Protein AF-A0A0C2DIP0-F1 (afdb_monomer)

Solvent-accessible surface area (backbone atoms only — not comparable to full-atom values): 17382 Å² total; per-residue (Å²): 134,77,88,78,90,77,68,92,90,64,89,48,72,64,58,98,86,41,80,54,71,89,84,85,88,87,83,90,87,64,57,73,66,60,43,52,61,49,51,63,66,73,71,73,68,48,70,44,58,67,64,24,50,52,40,35,73,72,67,41,80,81,57,60,45,63,45,77,81,76,72,80,63,45,37,38,62,24,55,48,98,74,71,43,76,50,59,43,57,80,40,76,72,59,84,35,65,84,45,65,77,86,60,93,62,54,68,70,59,32,49,51,50,13,53,50,28,42,51,50,16,38,44,28,47,18,22,24,45,30,27,53,26,51,28,52,40,38,54,75,60,68,53,61,67,72,58,42,55,46,25,55,50,49,25,54,51,22,51,52,49,14,51,52,24,29,54,52,3,14,48,43,58,44,26,50,42,71,49,71,74,61,84,69,79,60,75,80,68,57,63,52,42,54,40,42,50,32,41,55,30,22,40,49,11,13,44,37,19,14,55,41,28,42,54,15,22,74,45,24,70,44,66,70,58,19,49,54,25,41,54,48,16,55,55,25,46,52,48,14,50,48,23,50,53,52,40,53,51,45,31,74,72,62,37,64,67,38,52,53,52,41,52,59,50,49,68,70,67,54,82,80,74,84,71,56,74,75,48,98,54,33,66,65,35,17,34,71,41,34,71,32,70,21,56,48,45,52,47,48,49,47,44,38,70,71,45,51,52,54,54,53,51,53,71,71,74,111

Structure (mmCIF, N/CA/C/O backbone):
data_AF-A0A0C2DIP0-F1
#
_entry.id   AF-A0A0C2DIP0-F1
#
loop_
_atom_site.group_PDB
_atom_site.id
_atom_site.type_symbol
_atom_site.label_atom_id
_atom_site.label_alt_id
_atom_site.label_comp_id
_atom_site.label_asym_id
_atom_site.label_entity_id
_atom_site.label_seq_id
_atom_site.pdbx_PDB_ins_code
_atom_site.Cartn_x
_atom_site.Cartn_y
_atom_site.Cartn_z
_atom_site.occupancy
_atom_site.B_iso_or_equiv
_atom_site.auth_seq_id
_atom_site.auth_comp_id
_atom_site.auth_asym_id
_atom_site.auth_atom_id
_atom_site.pdbx_PDB_model_num
ATOM 1 N N . MET A 1 1 ? 13.371 18.219 24.056 1.00 26.69 1 MET A N 1
ATOM 2 C CA . MET A 1 1 ? 14.473 18.774 23.235 1.00 26.69 1 MET A CA 1
ATOM 3 C C . MET A 1 1 ? 14.672 17.826 22.062 1.00 26.69 1 MET A C 1
ATOM 5 O O . MET A 1 1 ? 14.534 16.631 22.261 1.00 26.69 1 MET A O 1
ATOM 9 N N . ARG A 1 2 ? 14.827 18.383 20.858 1.00 25.61 2 ARG A N 1
ATOM 10 C CA . ARG A 1 2 ? 14.599 17.749 19.547 1.00 25.61 2 ARG A CA 1
ATOM 11 C C . ARG A 1 2 ? 15.531 16.564 19.258 1.00 25.61 2 ARG A C 1
ATOM 13 O O . ARG A 1 2 ? 16.689 16.601 19.667 1.00 25.61 2 ARG A O 1
ATOM 20 N N . SER A 1 3 ? 15.029 15.592 18.491 1.00 28.17 3 SER A N 1
ATOM 21 C CA . SER A 1 3 ? 15.820 14.629 17.718 1.00 28.17 3 SER A CA 1
ATOM 22 C C . SER A 1 3 ? 17.024 15.335 17.091 1.00 28.17 3 SER A C 1
ATOM 24 O O . SER A 1 3 ? 16.867 16.380 16.453 1.00 28.17 3 SER A O 1
ATOM 26 N N . GLN A 1 4 ? 18.227 14.821 17.329 1.00 29.92 4 GLN A N 1
ATOM 27 C CA . GLN A 1 4 ? 19.443 15.390 16.758 1.00 29.92 4 GLN A CA 1
ATOM 28 C C . GLN A 1 4 ? 19.768 14.656 15.458 1.00 29.92 4 GLN A C 1
ATOM 30 O O . GLN A 1 4 ? 19.955 13.444 15.458 1.00 29.92 4 GLN A O 1
ATOM 35 N N . ASN A 1 5 ? 19.841 15.402 14.356 1.00 33.62 5 ASN A N 1
ATOM 36 C CA . ASN A 1 5 ? 20.389 14.915 13.093 1.00 33.62 5 ASN A CA 1
ATOM 37 C C . ASN A 1 5 ? 21.913 14.847 13.218 1.00 33.62 5 ASN A C 1
ATOM 39 O O . ASN A 1 5 ? 22.540 15.882 13.454 1.00 33.62 5 ASN A O 1
ATOM 43 N N . VAL A 1 6 ? 22.510 13.671 13.013 1.00 30.64 6 VAL A N 1
ATOM 44 C CA . VAL A 1 6 ? 23.969 13.535 12.914 1.00 30.64 6 VAL A CA 1
ATOM 45 C C . VAL A 1 6 ? 24.360 13.129 11.485 1.00 30.64 6 VAL A C 1
ATOM 47 O O . VAL A 1 6 ? 23.882 12.107 10.998 1.00 30.64 6 VAL A O 1
ATOM 50 N N . PRO A 1 7 ? 25.211 13.908 10.790 1.00 28.62 7 PRO A N 1
ATOM 51 C CA . PRO A 1 7 ? 25.731 13.559 9.466 1.00 28.62 7 PRO A CA 1
ATOM 52 C C . PRO A 1 7 ? 26.668 12.336 9.477 1.00 28.62 7 PRO A C 1
ATOM 54 O O . PRO A 1 7 ? 27.408 12.111 10.440 1.00 28.62 7 PRO A O 1
ATOM 57 N N . LEU A 1 8 ? 26.695 11.602 8.357 1.00 29.88 8 LEU A N 1
ATOM 58 C CA . LEU A 1 8 ? 27.605 10.478 8.090 1.00 29.88 8 LEU A CA 1
ATOM 59 C C . LEU A 1 8 ? 29.085 10.874 8.280 1.00 29.88 8 LEU A C 1
ATOM 61 O O . LEU A 1 8 ? 29.541 11.866 7.716 1.00 29.88 8 LEU A O 1
ATOM 65 N N . GLY A 1 9 ? 29.835 10.073 9.049 1.00 32.06 9 GLY A N 1
ATOM 66 C CA . GLY A 1 9 ? 31.275 10.252 9.312 1.00 32.06 9 GLY A CA 1
ATOM 67 C C . GLY A 1 9 ? 31.626 10.926 10.645 1.00 32.06 9 GLY A C 1
ATOM 68 O O . GLY A 1 9 ? 32.802 11.029 10.989 1.00 32.06 9 GLY A O 1
ATOM 69 N N . THR A 1 10 ? 30.630 11.352 11.420 1.00 32.22 10 THR A N 1
ATOM 70 C CA . THR A 1 10 ? 30.840 11.936 12.751 1.00 32.22 10 THR A CA 1
ATOM 71 C C . THR A 1 10 ? 30.857 10.825 13.803 1.00 32.22 10 THR A C 1
ATOM 73 O O . THR A 1 10 ? 29.893 10.074 13.910 1.00 32.22 10 THR A O 1
ATOM 76 N N . HIS A 1 11 ? 31.928 10.707 14.592 1.00 36.88 11 HIS A N 1
ATOM 77 C CA . HIS A 1 11 ? 31.968 9.781 15.729 1.00 36.88 11 HIS A CA 1
ATOM 78 C C . HIS A 1 11 ? 30.933 10.218 16.779 1.00 36.88 11 HIS A C 1
ATOM 80 O O . HIS A 1 11 ? 31.126 11.228 17.458 1.00 36.88 11 HIS A O 1
ATOM 86 N N . ILE A 1 12 ? 29.844 9.463 16.929 1.00 39.44 12 ILE A N 1
ATOM 87 C CA . ILE A 1 12 ? 28.856 9.672 17.996 1.00 39.44 12 ILE A CA 1
ATOM 88 C C . ILE A 1 12 ? 29.326 8.875 19.222 1.00 39.44 12 ILE A C 1
ATOM 90 O O . ILE A 1 12 ? 29.567 7.676 19.084 1.00 39.44 12 ILE A O 1
ATOM 94 N N . PRO A 1 13 ? 29.515 9.498 20.400 1.00 38.12 13 PRO A N 1
ATOM 95 C CA . PRO A 1 13 ? 29.805 8.754 21.625 1.00 38.12 13 PRO A CA 1
ATOM 96 C C . PRO A 1 13 ? 28.635 7.829 21.984 1.00 38.12 13 PRO A C 1
ATOM 98 O O . PRO A 1 13 ? 27.492 8.142 21.660 1.00 38.12 13 PRO A O 1
ATOM 101 N N . ASP A 1 14 ? 28.909 6.714 22.665 1.00 41.03 14 ASP A N 1
ATOM 102 C CA . ASP A 1 14 ? 27.880 5.750 23.069 1.00 41.03 14 ASP A CA 1
ATOM 103 C C . ASP A 1 14 ? 26.719 6.446 23.795 1.00 41.03 14 ASP A C 1
ATOM 105 O O . ASP A 1 14 ? 26.911 7.174 24.774 1.00 41.03 14 ASP A O 1
ATOM 109 N N . ILE A 1 15 ? 25.498 6.223 23.307 1.00 40.91 15 ILE A N 1
ATOM 110 C CA . ILE A 1 15 ? 24.283 6.819 23.870 1.00 40.91 15 ILE A CA 1
ATOM 111 C C . ILE A 1 15 ? 23.579 5.739 24.681 1.00 40.91 15 ILE A C 1
ATOM 113 O O . ILE A 1 15 ? 23.128 4.740 24.123 1.00 40.91 15 ILE A O 1
ATOM 117 N N . GLU A 1 16 ? 23.476 5.938 25.999 1.00 44.69 16 GLU A N 1
ATOM 118 C CA . GLU A 1 16 ? 22.747 5.034 26.907 1.00 44.69 16 GLU A CA 1
ATOM 119 C C . GLU A 1 16 ? 23.216 3.560 26.813 1.00 44.69 16 GLU A C 1
ATOM 121 O O . GLU A 1 16 ? 22.420 2.632 26.983 1.00 44.69 16 GLU A O 1
ATOM 126 N N . GLY A 1 17 ? 24.510 3.349 26.519 1.00 36.56 17 GLY A N 1
ATOM 127 C CA . GLY A 1 17 ? 25.157 2.034 26.408 1.00 36.56 17 GLY A CA 1
ATOM 128 C C . GLY A 1 17 ? 25.109 1.376 25.020 1.00 36.56 17 GLY A C 1
ATOM 129 O O . GLY A 1 17 ? 25.599 0.259 24.877 1.00 36.56 17 GLY A O 1
ATOM 130 N N . CYS A 1 18 ? 24.538 2.033 24.004 1.00 30.91 18 CYS A N 1
ATOM 131 C CA . CYS A 1 18 ? 24.472 1.515 22.634 1.00 30.91 18 CYS A CA 1
ATOM 132 C C . CYS A 1 18 ? 25.581 2.119 21.744 1.00 30.91 18 CYS A C 1
ATOM 134 O O . CYS A 1 18 ? 25.756 3.342 21.771 1.00 30.91 18 CYS A O 1
ATOM 136 N N . PRO A 1 19 ? 26.287 1.306 20.925 1.00 34.81 19 PRO A N 1
ATOM 137 C CA . PRO A 1 19 ? 27.353 1.796 20.056 1.00 34.81 19 PRO A CA 1
ATOM 138 C C . PRO A 1 19 ? 26.805 2.748 18.992 1.00 34.81 19 PRO A C 1
ATOM 140 O O . PRO A 1 19 ? 25.863 2.417 18.267 1.00 34.81 19 PRO A O 1
ATOM 143 N N . GLY A 1 20 ? 27.412 3.932 18.898 1.00 28.58 20 GLY A N 1
ATOM 144 C CA . GLY A 1 20 ? 26.959 5.035 18.042 1.00 28.58 20 GLY A CA 1
ATOM 145 C C . GLY A 1 20 ? 27.235 4.877 16.539 1.00 28.58 20 GLY A C 1
ATOM 146 O O . GLY A 1 20 ? 26.945 5.796 15.780 1.00 28.58 20 GLY A O 1
ATOM 147 N N . THR A 1 21 ? 27.835 3.766 16.086 1.00 35.06 21 THR A N 1
ATOM 148 C CA . THR A 1 21 ? 28.159 3.514 14.664 1.00 35.06 21 THR A CA 1
ATOM 149 C C . THR A 1 21 ? 27.988 2.029 14.309 1.00 35.06 21 THR A C 1
ATOM 151 O O . THR A 1 21 ? 28.536 1.172 14.999 1.00 35.06 21 THR A O 1
ATOM 154 N N . ILE A 1 22 ? 27.282 1.718 13.212 1.00 31.72 22 ILE A N 1
ATOM 155 C CA . ILE A 1 22 ? 27.188 0.367 12.623 1.00 31.72 22 ILE A CA 1
ATOM 156 C C . ILE A 1 22 ? 28.045 0.354 11.350 1.00 31.72 22 ILE A C 1
ATOM 158 O O . ILE A 1 22 ? 27.763 1.089 10.405 1.00 31.72 22 ILE A O 1
ATOM 162 N N . THR A 1 23 ? 29.108 -0.450 11.309 1.00 26.94 23 THR A N 1
ATOM 163 C CA . THR A 1 23 ? 29.940 -0.627 10.109 1.00 26.94 23 THR A CA 1
ATOM 164 C C . THR A 1 23 ? 29.483 -1.868 9.340 1.00 26.94 23 THR A C 1
ATOM 166 O O . THR A 1 23 ? 29.317 -2.936 9.921 1.00 26.94 23 THR A O 1
ATOM 169 N N . SER A 1 24 ? 29.278 -1.748 8.023 1.00 29.97 24 SER A N 1
ATOM 170 C CA . SER A 1 24 ? 29.087 -2.914 7.148 1.00 29.97 24 SER A CA 1
ATOM 171 C C . SER A 1 24 ? 30.391 -3.203 6.408 1.00 29.97 24 SER A C 1
ATOM 173 O O . SER A 1 24 ? 30.914 -2.357 5.684 1.00 29.97 24 SER A O 1
ATOM 175 N N . ALA A 1 25 ? 30.951 -4.389 6.631 1.00 24.84 25 ALA A N 1
ATOM 176 C CA . ALA A 1 25 ? 32.078 -4.903 5.869 1.00 24.84 25 ALA A CA 1
ATOM 177 C C . ALA A 1 25 ? 31.541 -5.743 4.698 1.00 24.84 25 ALA A C 1
ATOM 179 O O . ALA A 1 25 ? 30.796 -6.690 4.930 1.00 24.84 25 ALA A O 1
ATOM 180 N N . GLY A 1 26 ? 31.937 -5.408 3.462 1.00 32.84 26 GLY A N 1
ATOM 181 C CA . GLY A 1 26 ? 31.806 -6.289 2.290 1.00 32.84 26 GLY A CA 1
ATOM 182 C C . GLY A 1 26 ? 30.908 -5.783 1.154 1.00 32.84 26 GLY A C 1
ATOM 183 O O . GLY A 1 26 ? 29.784 -6.249 1.023 1.00 32.84 26 GLY A O 1
ATOM 184 N N . MET A 1 27 ? 31.410 -4.880 0.297 1.00 36.34 27 MET A N 1
ATOM 185 C CA . MET A 1 27 ? 30.790 -4.555 -1.007 1.00 36.34 27 MET A CA 1
ATOM 186 C C . MET A 1 27 ? 31.796 -3.913 -1.965 1.00 36.34 27 MET A C 1
ATOM 188 O O . MET A 1 27 ? 31.915 -2.692 -2.033 1.00 36.34 27 MET A O 1
ATOM 192 N N . ALA A 1 28 ? 32.565 -4.744 -2.668 1.00 32.75 28 ALA A N 1
ATOM 193 C CA . ALA A 1 28 ? 33.613 -4.279 -3.577 1.00 32.75 28 ALA A CA 1
ATOM 194 C C . ALA A 1 28 ? 33.160 -4.122 -5.045 1.00 32.75 28 ALA A C 1
ATOM 196 O O . ALA A 1 28 ? 33.865 -3.464 -5.799 1.00 32.75 28 ALA A O 1
ATOM 197 N N . ASP A 1 29 ? 31.990 -4.646 -5.438 1.00 35.03 29 ASP A N 1
ATOM 198 C CA . ASP A 1 29 ? 31.656 -4.844 -6.864 1.00 35.03 29 ASP A CA 1
ATOM 199 C C . ASP A 1 29 ? 30.395 -4.107 -7.363 1.00 35.03 29 ASP A C 1
ATOM 201 O O . ASP A 1 29 ? 29.820 -4.480 -8.384 1.00 35.03 29 ASP A O 1
ATOM 205 N N . ILE A 1 30 ? 29.949 -3.050 -6.677 1.00 40.72 30 ILE A N 1
ATOM 206 C CA . ILE A 1 30 ? 28.849 -2.194 -7.157 1.00 40.72 30 ILE A CA 1
ATOM 207 C C . ILE A 1 30 ? 29.363 -0.818 -7.582 1.00 40.72 30 ILE A C 1
ATOM 209 O O . ILE A 1 30 ? 30.208 -0.228 -6.907 1.00 40.72 30 ILE A O 1
ATOM 213 N N . ASP A 1 31 ? 28.836 -0.322 -8.704 1.00 41.47 31 ASP A N 1
ATOM 214 C CA . ASP A 1 31 ? 29.105 1.017 -9.236 1.00 41.47 31 ASP A CA 1
ATOM 215 C C . ASP A 1 31 ? 28.879 2.113 -8.175 1.00 41.47 31 ASP A C 1
ATOM 217 O O . ASP A 1 31 ? 28.013 1.982 -7.315 1.00 41.47 31 ASP A O 1
ATOM 221 N N . GLU A 1 32 ? 29.655 3.197 -8.229 1.00 37.50 32 GLU A N 1
ATOM 222 C CA . GLU A 1 32 ? 29.734 4.255 -7.209 1.00 37.50 32 GLU A CA 1
ATOM 223 C C . GLU A 1 32 ? 28.377 4.947 -6.967 1.00 37.50 32 GLU A C 1
ATOM 225 O O . GLU A 1 32 ? 28.054 5.301 -5.827 1.00 37.50 32 GLU A O 1
ATOM 230 N N . ASP A 1 33 ? 27.558 5.093 -8.012 1.00 39.75 33 ASP A N 1
ATOM 231 C CA . ASP A 1 33 ? 26.234 5.716 -7.926 1.00 39.75 33 ASP A CA 1
ATOM 232 C C . ASP A 1 33 ? 25.176 4.732 -7.406 1.00 39.75 33 ASP A C 1
ATOM 234 O O . ASP A 1 33 ? 24.379 5.087 -6.531 1.00 39.75 33 ASP A O 1
ATOM 238 N N . ALA A 1 34 ? 25.241 3.460 -7.819 1.00 37.94 34 ALA A N 1
ATOM 239 C CA . ALA A 1 34 ? 24.452 2.382 -7.217 1.00 37.94 34 ALA A CA 1
ATOM 240 C C . ALA A 1 34 ? 24.804 2.197 -5.730 1.00 37.94 34 ALA A C 1
ATOM 242 O O . ALA A 1 34 ? 23.918 2.056 -4.891 1.00 37.94 34 ALA A O 1
ATOM 243 N N . ARG A 1 35 ? 26.092 2.296 -5.383 1.00 37.00 35 ARG A N 1
ATOM 244 C CA . ARG A 1 35 ? 26.635 2.239 -4.023 1.00 37.00 35 ARG A CA 1
ATOM 245 C C . ARG A 1 35 ? 26.137 3.392 -3.167 1.00 37.00 35 ARG A C 1
ATOM 247 O O . ARG A 1 35 ? 25.765 3.158 -2.023 1.00 37.00 35 ARG A O 1
ATOM 254 N N . LYS A 1 36 ? 26.095 4.622 -3.687 1.00 36.03 36 LYS A N 1
ATOM 255 C CA . LYS A 1 36 ? 25.524 5.781 -2.976 1.00 36.03 36 LYS A CA 1
ATOM 256 C C . LYS A 1 36 ? 24.017 5.648 -2.768 1.00 36.03 36 LYS A C 1
ATOM 258 O O . LYS A 1 36 ? 23.551 5.917 -1.662 1.00 36.03 36 LYS A O 1
ATOM 263 N N . ALA A 1 37 ? 23.278 5.185 -3.778 1.00 38.34 37 ALA A N 1
ATOM 264 C CA . ALA A 1 37 ? 21.846 4.913 -3.658 1.00 38.34 37 ALA A CA 1
ATOM 265 C C . ALA A 1 37 ? 21.558 3.832 -2.598 1.00 38.34 37 ALA A C 1
ATOM 267 O O . ALA A 1 37 ? 20.645 3.994 -1.788 1.00 38.34 37 ALA A O 1
ATOM 268 N N . LEU A 1 38 ? 22.388 2.782 -2.542 1.00 32.91 38 LEU A N 1
ATOM 269 C CA . LEU A 1 38 ? 22.291 1.706 -1.552 1.00 32.91 38 LEU A CA 1
ATOM 270 C C . LEU A 1 38 ? 22.738 2.130 -0.142 1.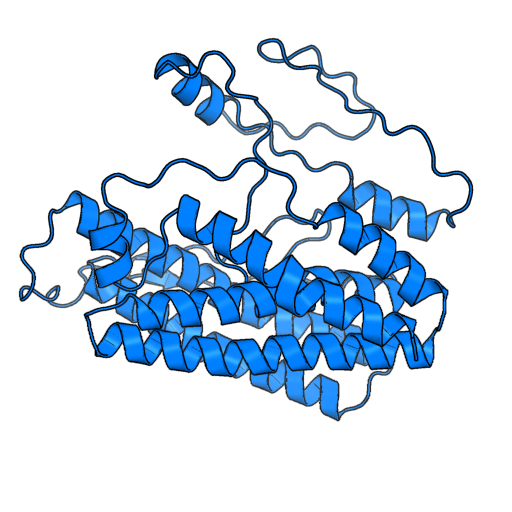00 32.91 38 LEU A C 1
ATOM 272 O O . LEU A 1 38 ? 22.121 1.760 0.854 1.00 32.91 38 LEU A O 1
ATOM 276 N N . LEU A 1 39 ? 23.814 2.914 -0.029 1.00 31.84 39 LEU A N 1
ATOM 277 C CA . LEU A 1 39 ? 24.328 3.419 1.251 1.00 31.84 39 LEU A CA 1
ATOM 278 C C . LEU A 1 39 ? 23.364 4.412 1.908 1.00 31.84 39 LEU A C 1
ATOM 280 O O . LEU A 1 39 ? 23.291 4.444 3.135 1.00 31.84 39 LEU A O 1
ATOM 284 N N . GLY A 1 40 ? 22.593 5.169 1.118 1.00 33.62 40 GLY A N 1
ATOM 285 C CA . GLY A 1 40 ? 21.496 5.999 1.623 1.00 33.62 40 GLY A CA 1
ATOM 286 C C . GLY A 1 40 ? 20.387 5.187 2.306 1.00 33.62 40 GLY A C 1
ATOM 287 O O . GLY A 1 40 ? 19.806 5.663 3.277 1.00 33.62 40 GLY A O 1
ATOM 288 N N . MET A 1 41 ? 20.155 3.945 1.859 1.00 34.72 41 MET A N 1
ATOM 289 C CA . MET A 1 41 ? 19.177 3.013 2.444 1.00 34.72 41 MET A CA 1
ATOM 290 C C . MET A 1 41 ? 19.708 2.266 3.679 1.00 34.72 41 MET A C 1
ATOM 292 O O . MET A 1 41 ? 18.937 1.948 4.579 1.00 34.72 41 MET A O 1
ATOM 296 N N . ARG A 1 42 ? 21.024 2.017 3.772 1.00 32.41 42 ARG A N 1
ATOM 297 C CA . ARG A 1 42 ? 21.639 1.247 4.877 1.00 32.41 42 ARG A CA 1
ATOM 298 C C . ARG A 1 42 ? 21.755 1.986 6.216 1.00 32.41 42 ARG A C 1
ATOM 300 O O . ARG A 1 42 ? 22.072 1.353 7.219 1.00 32.41 42 ARG A O 1
ATOM 307 N N . ALA A 1 43 ? 21.549 3.302 6.258 1.00 30.09 43 ALA A N 1
ATOM 308 C CA . ALA A 1 43 ? 21.935 4.134 7.403 1.00 30.09 43 ALA A CA 1
ATOM 309 C C . ALA A 1 43 ? 20.762 4.864 8.071 1.00 30.09 43 ALA A C 1
ATOM 311 O O . ALA A 1 43 ? 20.878 6.047 8.391 1.00 30.09 43 ALA A O 1
ATOM 312 N N . GLN A 1 44 ? 19.627 4.192 8.279 1.00 34.88 44 GLN A N 1
ATOM 313 C CA . GLN A 1 44 ? 18.466 4.827 8.909 1.00 34.88 44 GLN A CA 1
ATOM 314 C C . GLN A 1 44 ? 17.856 3.963 9.994 1.00 34.88 44 GLN A C 1
ATOM 316 O O . GLN A 1 44 ? 16.787 3.379 9.860 1.00 34.88 44 GLN A O 1
ATOM 321 N N . ALA A 1 45 ? 18.561 3.937 11.115 1.00 29.03 45 ALA A N 1
ATOM 322 C CA . ALA A 1 45 ? 17.958 3.602 12.382 1.00 29.03 45 ALA A CA 1
ATOM 323 C C . ALA A 1 45 ? 17.554 4.920 13.059 1.00 29.03 45 ALA A C 1
ATOM 325 O O . ALA A 1 45 ? 18.408 5.759 13.353 1.00 29.03 45 ALA A O 1
ATOM 326 N N . ASN A 1 46 ? 16.255 5.130 13.277 1.00 35.88 46 ASN A N 1
ATOM 327 C CA . ASN A 1 46 ? 15.801 6.261 14.078 1.00 35.88 46 ASN A CA 1
ATOM 328 C C . ASN A 1 46 ? 16.152 5.985 15.546 1.00 35.88 46 ASN A C 1
ATOM 330 O O . ASN A 1 46 ? 15.793 4.943 16.097 1.00 35.88 46 ASN A O 1
ATOM 334 N N . ILE A 1 47 ? 16.897 6.912 16.155 1.00 36.00 47 ILE A N 1
ATOM 335 C CA . ILE A 1 47 ? 17.316 6.841 17.558 1.00 36.00 47 ILE A CA 1
ATOM 336 C C . ILE A 1 47 ? 16.261 7.548 18.419 1.00 36.00 47 ILE A C 1
ATOM 338 O O . ILE A 1 47 ? 16.343 8.760 18.648 1.00 36.00 47 ILE A O 1
ATOM 342 N N . ASP A 1 48 ? 15.271 6.804 18.918 1.00 43.31 48 ASP A N 1
ATOM 343 C CA . ASP A 1 48 ? 14.271 7.322 19.862 1.00 43.31 48 ASP A CA 1
ATOM 344 C C . ASP A 1 48 ? 14.659 7.000 21.313 1.00 43.31 48 ASP A C 1
ATOM 346 O O . ASP A 1 48 ? 14.177 6.071 21.971 1.00 43.31 48 ASP A O 1
ATOM 350 N N . HIS A 1 49 ? 15.573 7.814 21.830 1.00 41.00 49 HIS A N 1
ATOM 351 C CA . HIS A 1 49 ? 16.056 7.737 23.205 1.00 41.00 49 HIS A CA 1
ATOM 352 C C . HIS A 1 49 ? 14.972 8.073 24.248 1.00 41.00 49 HIS A C 1
ATOM 354 O O . HIS A 1 49 ? 15.107 7.672 25.404 1.00 41.00 49 HIS A O 1
ATOM 360 N N . VAL A 1 50 ? 13.893 8.774 23.874 1.00 46.72 50 VAL A N 1
ATOM 361 C CA . VAL A 1 50 ? 12.795 9.123 24.791 1.00 46.72 50 VAL A CA 1
ATOM 362 C C . VAL A 1 50 ? 11.882 7.917 24.990 1.00 46.72 50 VAL A C 1
ATOM 364 O O . VAL A 1 50 ? 11.631 7.532 26.134 1.00 46.72 50 VAL A O 1
ATOM 367 N N . ALA A 1 51 ? 11.465 7.269 23.899 1.00 45.78 51 ALA A N 1
ATOM 368 C CA . ALA A 1 51 ? 10.704 6.023 23.954 1.00 45.78 51 ALA A CA 1
ATOM 369 C C . ALA A 1 51 ? 11.507 4.904 24.632 1.00 45.78 51 ALA A C 1
ATOM 371 O O . ALA A 1 51 ? 10.977 4.166 25.460 1.00 45.78 51 ALA A O 1
ATOM 372 N N . THR A 1 52 ? 12.810 4.823 24.356 1.00 44.81 52 THR A N 1
ATOM 373 C CA . THR A 1 52 ? 13.696 3.828 24.982 1.00 44.81 52 THR A CA 1
ATOM 374 C C . THR A 1 52 ? 13.815 4.040 26.487 1.00 44.81 52 THR A C 1
ATOM 376 O O . THR A 1 52 ? 13.724 3.090 27.261 1.00 44.81 52 THR A O 1
ATOM 379 N N . ARG A 1 53 ? 13.957 5.292 26.935 1.00 49.41 53 ARG A N 1
ATOM 380 C CA . ARG A 1 53 ? 14.020 5.610 28.366 1.00 49.41 53 ARG A CA 1
ATOM 381 C C . ARG A 1 53 ? 12.686 5.333 29.066 1.00 49.41 53 ARG A C 1
ATOM 383 O O . ARG A 1 53 ? 12.700 4.857 30.197 1.00 49.41 53 ARG A O 1
ATOM 390 N N . ALA A 1 54 ? 11.556 5.557 28.390 1.00 55.28 54 ALA A N 1
ATOM 391 C CA . ALA A 1 54 ? 10.234 5.183 28.892 1.00 55.28 54 ALA A CA 1
ATOM 392 C C . ALA A 1 54 ? 10.075 3.655 29.032 1.00 55.28 54 ALA A C 1
ATOM 394 O O . ALA A 1 54 ? 9.633 3.195 30.081 1.00 55.28 54 ALA A O 1
ATOM 395 N N . LYS A 1 55 ? 10.513 2.868 28.038 1.00 50.91 55 LYS A N 1
ATOM 396 C CA . LYS A 1 55 ? 10.496 1.390 28.080 1.00 50.91 55 LYS A CA 1
ATOM 397 C C . LYS A 1 55 ? 11.400 0.817 29.174 1.00 50.91 55 LYS A C 1
ATOM 399 O O . LYS A 1 55 ? 10.969 -0.025 29.957 1.00 50.91 55 LYS A O 1
ATOM 404 N N . ARG A 1 56 ? 12.622 1.346 29.314 1.00 57.34 56 ARG A N 1
ATOM 405 C CA . ARG A 1 56 ? 13.542 0.951 30.397 1.00 57.34 56 ARG A CA 1
ATOM 406 C C . ARG A 1 56 ? 12.988 1.310 31.775 1.00 57.34 56 ARG A C 1
ATOM 408 O O . ARG A 1 56 ? 13.095 0.511 32.700 1.00 57.34 56 ARG A O 1
ATOM 415 N N . ALA A 1 57 ? 12.348 2.474 31.912 1.00 61.53 57 ALA A N 1
ATOM 416 C CA . ALA A 1 57 ? 11.668 2.865 33.147 1.00 61.53 57 ALA A CA 1
ATOM 417 C C . ALA A 1 57 ? 10.438 1.989 33.458 1.00 61.53 57 ALA A C 1
ATOM 419 O O . ALA A 1 57 ? 10.098 1.822 34.627 1.00 61.53 57 ALA A O 1
ATOM 420 N N . ALA A 1 58 ? 9.807 1.405 32.435 1.00 60.62 58 ALA A N 1
ATOM 421 C CA . ALA A 1 58 ? 8.702 0.456 32.557 1.00 60.62 58 ALA A CA 1
ATOM 422 C C . ALA A 1 58 ? 9.149 -1.004 32.805 1.00 60.62 58 ALA A C 1
ATOM 424 O O . ALA A 1 58 ? 8.298 -1.874 32.965 1.00 60.62 58 ALA A O 1
ATOM 425 N N . GLY A 1 59 ? 10.461 -1.274 32.890 1.00 52.09 59 GLY A N 1
ATOM 426 C CA . GLY A 1 59 ? 11.017 -2.583 33.261 1.00 52.09 59 GLY A CA 1
ATOM 427 C C . GLY A 1 59 ? 11.673 -3.374 32.123 1.00 52.09 59 GLY A C 1
ATOM 428 O O . GLY A 1 59 ? 12.238 -4.435 32.379 1.00 52.09 59 GLY A O 1
ATOM 429 N N . GLU A 1 60 ? 11.667 -2.860 30.892 1.00 41.75 60 GLU A N 1
ATOM 430 C CA . GLU A 1 60 ? 12.338 -3.471 29.735 1.00 41.75 60 GLU A CA 1
ATOM 431 C C . GLU A 1 60 ? 13.815 -3.040 29.695 1.00 41.75 60 GLU A C 1
ATOM 433 O O . GLU A 1 60 ? 14.213 -2.150 28.939 1.00 41.75 60 GLU A O 1
ATOM 438 N N . ALA A 1 61 ? 14.629 -3.616 30.586 1.00 46.00 61 ALA A N 1
ATOM 439 C CA . ALA A 1 61 ? 16.021 -3.205 30.813 1.00 46.00 61 ALA A CA 1
ATOM 440 C C . ALA A 1 61 ? 16.930 -3.321 29.569 1.00 46.00 61 ALA A C 1
ATOM 442 O O . ALA A 1 61 ? 17.947 -2.633 29.485 1.00 46.00 61 ALA A O 1
ATOM 443 N N . ASP A 1 62 ? 16.558 -4.158 28.604 1.00 40.91 62 ASP A N 1
ATOM 444 C CA . ASP A 1 62 ? 17.254 -4.431 27.346 1.00 40.91 62 ASP A CA 1
ATOM 445 C C . ASP A 1 62 ? 16.699 -3.647 26.142 1.00 40.91 62 ASP A C 1
ATOM 447 O O . ASP A 1 62 ? 17.168 -3.837 25.018 1.00 40.91 62 ASP A O 1
ATOM 451 N N . ALA A 1 63 ? 15.751 -2.722 26.350 1.00 35.56 63 ALA A N 1
ATOM 452 C CA . ALA A 1 63 ? 15.193 -1.917 25.266 1.00 35.56 63 ALA A CA 1
ATOM 453 C C . ALA A 1 63 ? 16.301 -1.145 24.517 1.00 35.56 63 ALA A C 1
ATOM 455 O O . ALA A 1 63 ? 17.061 -0.367 25.107 1.00 35.56 63 ALA A O 1
ATOM 456 N N . CYS A 1 64 ? 16.401 -1.382 23.208 1.00 33.19 64 CYS A N 1
ATOM 457 C CA . CYS A 1 64 ? 17.424 -0.832 22.320 1.00 33.19 64 CYS A CA 1
ATOM 458 C C . CYS A 1 64 ? 17.025 0.560 21.797 1.00 33.19 64 CYS A C 1
ATOM 460 O O . CYS A 1 64 ? 15.872 0.763 21.425 1.00 33.19 64 CYS A O 1
ATOM 462 N N . CYS A 1 65 ? 17.982 1.499 21.716 1.00 28.33 65 CYS A N 1
ATOM 463 C CA . CYS A 1 65 ? 17.739 2.862 21.215 1.00 28.33 65 CYS A CA 1
ATOM 464 C C . CYS A 1 65 ? 17.383 2.926 19.723 1.00 28.33 65 CYS A C 1
ATOM 466 O O . CYS A 1 65 ? 16.945 3.971 19.248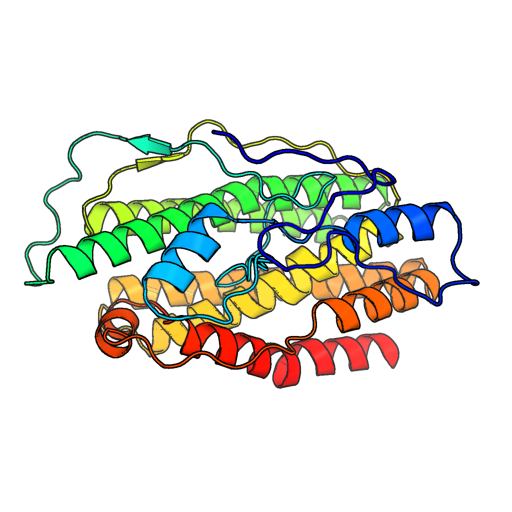 1.00 28.33 65 CYS A O 1
ATOM 468 N N . TYR A 1 66 ? 17.592 1.835 18.987 1.00 32.16 66 TYR A N 1
ATOM 469 C CA . TYR A 1 66 ? 17.238 1.726 17.582 1.00 32.16 66 TYR A CA 1
ATOM 470 C C . TYR A 1 66 ? 15.787 1.262 17.449 1.00 32.16 66 TYR A C 1
ATOM 472 O O . TYR A 1 66 ? 15.464 0.107 17.724 1.00 32.16 66 TYR A O 1
ATOM 480 N N . THR A 1 67 ? 14.912 2.160 17.002 1.00 28.05 67 THR A N 1
ATOM 481 C CA . THR A 1 67 ? 13.545 1.811 16.611 1.00 28.05 67 THR A CA 1
ATOM 482 C C . THR A 1 67 ? 13.488 1.674 15.098 1.00 28.05 67 THR A C 1
ATOM 484 O O . THR A 1 67 ? 13.601 2.665 14.373 1.00 28.05 67 THR A O 1
ATOM 487 N N . TRP A 1 68 ? 13.304 0.444 14.622 1.00 26.08 68 TRP A N 1
ATOM 488 C CA . TRP A 1 68 ? 12.802 0.205 13.275 1.00 26.08 68 TRP A CA 1
ATOM 489 C C . TRP A 1 68 ? 11.342 0.655 13.268 1.00 26.08 68 TRP A C 1
ATOM 491 O O . TRP A 1 68 ? 10.538 0.136 14.043 1.00 26.08 68 TRP A O 1
ATOM 501 N N . MET A 1 69 ? 10.995 1.644 12.443 1.00 26.34 69 MET A N 1
ATOM 502 C CA . MET A 1 69 ? 9.592 1.821 12.084 1.00 26.34 69 MET A CA 1
ATOM 503 C C . MET A 1 69 ? 9.218 0.632 11.205 1.00 26.34 69 MET A C 1
ATOM 505 O O . MET A 1 69 ? 9.422 0.652 9.995 1.00 26.34 69 MET A O 1
ATOM 509 N N . GLU A 1 70 ? 8.699 -0.423 11.824 1.00 31.73 70 GLU A N 1
ATOM 510 C CA . GLU A 1 70 ? 7.841 -1.350 11.105 1.00 31.73 70 GLU A CA 1
ATOM 511 C C . GLU A 1 70 ? 6.586 -0.558 10.737 1.00 31.73 70 GLU A C 1
ATOM 513 O O . GLU A 1 70 ? 5.758 -0.236 11.587 1.00 31.73 70 GLU A O 1
ATOM 518 N N . GLN A 1 71 ? 6.509 -0.138 9.473 1.00 30.61 71 GLN A N 1
ATOM 519 C CA . GLN A 1 71 ? 5.305 0.466 8.924 1.00 30.61 71 GLN A CA 1
ATOM 520 C C . GLN A 1 71 ? 4.176 -0.570 9.009 1.00 30.61 71 GLN A C 1
ATOM 522 O O . GLN A 1 71 ? 4.160 -1.566 8.284 1.00 30.61 71 GLN A O 1
ATOM 527 N N . CYS A 1 72 ? 3.262 -0.357 9.950 1.00 28.14 72 CYS A N 1
ATOM 528 C CA . CYS A 1 72 ? 2.034 -1.123 10.104 1.00 28.14 72 CYS A CA 1
ATOM 529 C C . CYS A 1 72 ? 0.863 -0.379 9.438 1.00 28.14 72 CYS A C 1
ATOM 531 O O . CYS A 1 72 ? 0.719 0.803 9.747 1.00 28.14 72 CYS A O 1
ATOM 533 N N . PRO A 1 73 ? -0.028 -1.035 8.663 1.00 39.72 73 PRO A N 1
ATOM 534 C CA . PRO A 1 73 ? 0.061 -2.347 8.024 1.00 39.72 73 PRO A CA 1
ATOM 535 C C . PRO A 1 73 ? 0.234 -2.191 6.499 1.00 39.72 73 PRO A C 1
ATOM 537 O O . PRO A 1 73 ? -0.748 -2.208 5.773 1.00 39.72 73 PRO A O 1
ATOM 540 N N . GLY A 1 74 ? 1.471 -2.093 6.001 1.00 52.50 74 GLY A N 1
ATOM 541 C CA . GLY A 1 74 ? 1.707 -2.009 4.550 1.00 52.50 74 GLY A CA 1
ATOM 542 C C . GLY A 1 74 ? 1.162 -0.729 3.902 1.00 52.50 74 GLY A C 1
ATOM 543 O O . GLY A 1 74 ? 0.782 0.207 4.598 1.00 52.50 74 GLY A O 1
ATOM 544 N N . GLY A 1 75 ? 1.194 -0.694 2.573 1.00 64.06 75 GLY A N 1
ATOM 545 C CA . GLY A 1 75 ? 0.799 0.443 1.743 1.00 64.06 75 GLY A CA 1
ATOM 546 C C . GLY A 1 75 ? 1.986 1.035 0.984 1.00 64.06 75 GLY A C 1
ATOM 547 O O . GLY A 1 75 ? 3.140 0.643 1.212 1.00 64.06 75 GLY A O 1
ATOM 548 N N . ARG A 1 76 ? 1.726 2.031 0.136 1.00 73.69 76 ARG A N 1
ATOM 549 C CA . ARG A 1 76 ? 2.750 2.764 -0.622 1.00 73.69 76 ARG A CA 1
ATOM 550 C C . ARG A 1 76 ? 3.070 4.137 -0.015 1.00 73.69 76 ARG A C 1
ATOM 552 O O . ARG A 1 76 ? 2.633 5.168 -0.533 1.00 73.69 76 ARG A O 1
ATOM 559 N N . PRO A 1 77 ? 3.917 4.215 1.030 1.00 72.38 77 PRO A N 1
ATOM 560 C CA . PRO A 1 77 ? 4.231 5.486 1.675 1.00 72.38 77 PRO A CA 1
ATOM 561 C C . PRO A 1 77 ? 4.893 6.471 0.702 1.00 72.38 77 PRO A C 1
ATOM 563 O O . PRO A 1 77 ? 5.712 6.098 -0.143 1.00 72.38 77 PRO A O 1
ATOM 566 N N . LEU A 1 78 ? 4.615 7.764 0.872 1.00 79.44 78 LEU A N 1
ATOM 567 C CA . LEU A 1 78 ? 5.407 8.814 0.239 1.00 79.44 78 LEU A CA 1
ATOM 568 C C . LEU A 1 78 ? 6.703 9.022 1.032 1.00 79.44 78 LEU A C 1
ATOM 570 O O . LEU A 1 78 ? 6.680 9.604 2.113 1.00 79.44 78 LEU A O 1
ATOM 574 N N . LEU A 1 79 ? 7.834 8.560 0.502 1.00 77.00 79 LEU A N 1
ATOM 575 C CA . LEU A 1 79 ? 9.145 8.683 1.155 1.00 77.00 79 LEU A CA 1
ATOM 576 C C . LEU A 1 79 ? 9.988 9.801 0.536 1.00 77.00 79 LEU A C 1
ATOM 578 O O . LEU A 1 79 ? 10.070 9.876 -0.687 1.00 77.00 79 LEU A O 1
ATOM 582 N N . ASP A 1 80 ? 10.655 10.630 1.338 1.00 73.50 80 ASP A N 1
ATOM 583 C CA . ASP A 1 80 ? 11.661 11.579 0.833 1.00 73.50 80 ASP A CA 1
ATOM 584 C C . ASP A 1 80 ? 12.963 10.878 0.375 1.00 73.50 80 ASP A C 1
ATOM 586 O O . ASP A 1 80 ? 13.104 9.656 0.468 1.00 73.50 80 ASP A O 1
ATOM 590 N N . ASP A 1 81 ? 13.944 11.641 -0.118 1.00 69.75 81 ASP A N 1
ATOM 591 C CA . ASP A 1 81 ? 15.245 11.100 -0.568 1.00 69.75 81 ASP A CA 1
ATOM 592 C C . ASP A 1 81 ? 16.027 10.397 0.552 1.00 69.75 81 ASP A C 1
ATOM 594 O O . ASP A 1 81 ? 16.965 9.636 0.306 1.00 69.75 81 ASP A O 1
ATOM 598 N N . ARG A 1 82 ? 15.638 10.656 1.801 1.00 65.81 82 ARG A N 1
ATOM 599 C CA . ARG A 1 82 ? 16.150 10.020 3.006 1.00 65.81 82 ARG A CA 1
ATOM 600 C C . ARG A 1 82 ? 15.159 8.982 3.522 1.00 65.81 82 ARG A C 1
ATOM 602 O O . ARG A 1 82 ? 15.161 8.750 4.720 1.00 65.81 82 ARG A O 1
ATOM 609 N N . GLY A 1 83 ? 14.299 8.389 2.703 1.00 65.94 83 GLY A N 1
ATOM 610 C CA . GLY A 1 83 ? 13.420 7.306 3.145 1.00 65.94 83 GLY A CA 1
ATOM 611 C C . GLY A 1 83 ? 12.452 7.674 4.279 1.00 65.94 83 GLY A C 1
ATOM 612 O O . GLY A 1 83 ? 11.896 6.771 4.898 1.00 65.94 83 GLY A O 1
ATOM 613 N N . GLN A 1 84 ? 12.253 8.961 4.595 1.00 66.31 84 GLN A N 1
ATOM 614 C CA . GLN A 1 84 ? 11.358 9.380 5.671 1.00 66.31 84 GLN A CA 1
ATOM 615 C C . GLN A 1 84 ? 9.938 9.578 5.137 1.00 66.31 84 GLN A C 1
ATOM 617 O O . GLN A 1 84 ? 9.767 10.271 4.125 1.00 66.31 84 GLN A O 1
ATOM 622 N N . PRO A 1 85 ? 8.913 9.036 5.821 1.00 73.12 85 PRO A N 1
ATOM 623 C CA . PRO A 1 85 ? 7.531 9.205 5.403 1.00 73.12 85 PRO A CA 1
ATOM 624 C C . PRO A 1 85 ? 7.107 10.672 5.489 1.00 73.12 85 PRO A C 1
ATOM 626 O O . PRO A 1 85 ? 7.331 11.345 6.496 1.00 73.12 85 PRO A O 1
ATOM 629 N N . GLN A 1 86 ? 6.469 11.148 4.427 1.00 79.38 86 GLN A N 1
ATOM 630 C CA . GLN A 1 86 ? 5.889 12.478 4.325 1.00 79.38 86 GLN A CA 1
ATOM 631 C C . GLN A 1 86 ? 4.372 12.357 4.417 1.00 79.38 86 GLN A C 1
ATOM 633 O O . GLN A 1 86 ? 3.720 11.863 3.499 1.00 79.38 86 GLN A O 1
ATOM 638 N N . LEU A 1 87 ? 3.816 12.816 5.534 1.00 81.94 87 LEU A N 1
ATOM 639 C CA . LEU A 1 87 ? 2.380 12.835 5.788 1.00 81.94 87 LEU A CA 1
ATOM 640 C C . LEU A 1 87 ? 1.886 14.280 5.815 1.00 81.94 87 LEU A C 1
ATOM 642 O O . LEU A 1 87 ? 2.630 15.196 6.169 1.00 81.94 87 LEU A O 1
ATOM 646 N N . ALA A 1 88 ? 0.621 14.482 5.458 1.00 81.56 88 ALA A N 1
ATOM 647 C CA . ALA A 1 88 ? -0.011 15.782 5.633 1.00 81.56 88 ALA A CA 1
ATOM 648 C C . ALA A 1 88 ? -0.183 16.106 7.125 1.00 81.56 88 ALA A C 1
ATOM 650 O O . ALA A 1 88 ? -0.391 15.216 7.953 1.00 81.56 88 ALA A O 1
ATOM 651 N N . GLU A 1 89 ? -0.145 17.394 7.465 1.00 86.19 89 GLU A N 1
ATOM 652 C CA . GLU A 1 89 ? -0.589 17.842 8.783 1.00 86.19 89 GLU A CA 1
ATOM 653 C C . GLU A 1 89 ? -2.093 17.587 8.948 1.00 86.19 89 GLU A C 1
ATOM 655 O O . GLU A 1 89 ? -2.854 17.612 7.979 1.00 86.19 89 GLU A O 1
ATOM 660 N N . LEU A 1 90 ? -2.530 17.348 10.183 1.00 86.88 90 LEU A N 1
ATOM 661 C CA . LEU A 1 90 ? -3.939 17.144 10.500 1.00 86.88 90 LEU A CA 1
ATOM 662 C C . LEU A 1 90 ? -4.618 18.457 10.865 1.00 86.88 90 LEU A C 1
ATOM 664 O O . LEU A 1 90 ? -4.119 19.221 11.692 1.00 86.88 90 LEU A O 1
ATOM 668 N N . VAL A 1 91 ? -5.807 18.664 10.307 1.00 91.38 91 VAL A N 1
ATOM 669 C CA . VAL A 1 91 ? -6.703 19.763 10.660 1.00 91.38 91 VAL A CA 1
ATOM 670 C C . VAL A 1 91 ? -7.923 19.184 11.369 1.00 91.38 91 VAL A C 1
ATOM 672 O O . VAL A 1 91 ? -8.691 18.425 10.782 1.00 91.38 91 VAL A O 1
ATOM 675 N N . GLU A 1 92 ? -8.109 19.537 12.639 1.00 90.00 92 GLU A N 1
ATOM 676 C CA . GLU A 1 92 ? -9.297 19.155 13.410 1.00 90.00 92 GLU A CA 1
ATOM 677 C C . GLU A 1 92 ? -10.520 19.932 12.892 1.00 90.00 92 GLU A C 1
ATOM 679 O O . GLU A 1 92 ? -10.501 21.162 12.809 1.00 90.00 92 GLU A O 1
ATOM 684 N N . LEU A 1 93 ? -11.597 19.221 12.550 1.00 84.50 93 LEU A N 1
ATOM 685 C CA . LEU A 1 93 ? -12.805 19.799 11.942 1.00 84.50 93 LEU A CA 1
ATOM 686 C C . LEU A 1 93 ? -13.858 20.242 12.975 1.00 84.50 93 LEU A C 1
ATOM 688 O O . LEU A 1 93 ? -14.934 20.710 12.607 1.00 84.50 93 LEU A O 1
ATOM 692 N N . GLY A 1 94 ? -13.557 20.115 14.270 1.00 73.50 94 GLY A N 1
ATOM 693 C CA . GLY A 1 94 ? -14.472 20.415 15.373 1.00 73.50 94 GLY A CA 1
ATOM 694 C C . GLY A 1 94 ? -15.102 19.156 15.973 1.00 73.50 94 GLY A C 1
ATOM 695 O O . GLY A 1 94 ? -14.495 18.087 15.962 1.00 73.50 94 GLY A O 1
ATOM 696 N N . GLN A 1 95 ? -16.304 19.270 16.551 1.00 62.09 95 GLN A N 1
ATOM 697 C CA . GLN A 1 95 ? -16.980 18.098 17.118 1.00 62.09 95 GLN A CA 1
ATOM 698 C C . GLN A 1 95 ? -17.373 17.139 15.994 1.00 62.09 95 GLN A C 1
ATOM 700 O O . GLN A 1 95 ? -18.169 17.494 15.124 1.00 62.09 95 GLN A O 1
ATOM 705 N N . ALA A 1 96 ? -16.827 15.921 16.040 1.00 60.34 96 ALA A N 1
ATOM 706 C CA . ALA A 1 96 ? -17.312 14.818 15.228 1.00 60.34 96 ALA A CA 1
ATOM 707 C C . ALA A 1 96 ? -18.832 14.706 15.408 1.00 60.34 96 ALA A C 1
ATOM 709 O O . ALA A 1 96 ? -19.331 14.822 16.533 1.00 60.34 96 ALA A O 1
ATOM 710 N N . GLY A 1 97 ? -19.564 14.514 14.306 1.00 56.69 97 GLY A N 1
ATOM 711 C CA . GLY A 1 97 ? -20.991 14.201 14.368 1.00 56.69 97 GLY A CA 1
ATOM 712 C C . GLY A 1 97 ? -21.240 13.077 15.375 1.00 56.69 97 GLY A C 1
ATOM 713 O O . GLY A 1 97 ? -20.344 12.275 15.623 1.00 56.69 97 GLY A O 1
ATOM 714 N N . GLN A 1 98 ? -22.426 13.078 15.988 1.00 53.41 98 GLN A N 1
ATOM 715 C CA . GLN A 1 98 ? -22.819 12.217 17.110 1.00 53.41 98 GLN A CA 1
ATOM 716 C C . GLN A 1 98 ? -22.160 10.831 17.010 1.00 53.41 98 GLN A C 1
ATOM 718 O O . GLN A 1 98 ? -22.557 10.023 16.170 1.00 53.41 98 GLN A O 1
ATOM 723 N N . ALA A 1 99 ? -21.097 10.617 17.804 1.00 56.16 99 ALA A N 1
ATOM 724 C CA . ALA A 1 99 ? -20.323 9.379 17.779 1.00 56.16 99 ALA A CA 1
ATOM 725 C C . ALA A 1 99 ? -21.299 8.220 17.920 1.00 56.16 99 ALA A C 1
ATOM 727 O O . ALA A 1 99 ? -22.239 8.332 18.709 1.00 56.16 99 ALA A O 1
ATOM 728 N N . ASP A 1 100 ? -21.102 7.147 17.158 1.00 55.22 100 ASP A N 1
ATOM 729 C CA . ASP A 1 100 ? -22.027 6.027 17.204 1.00 55.22 100 ASP A CA 1
ATOM 730 C C . ASP A 1 100 ? -22.119 5.526 18.657 1.00 55.22 100 ASP A C 1
ATOM 732 O O . ASP A 1 100 ? -21.160 4.989 19.222 1.00 55.22 100 ASP A O 1
ATOM 736 N N . THR A 1 101 ? -23.247 5.826 19.306 1.00 52.53 101 THR A N 1
ATOM 737 C CA . THR A 1 101 ? -23.499 5.530 20.720 1.00 52.53 101 THR A CA 1
ATOM 738 C C . THR A 1 101 ? -23.943 4.083 20.905 1.00 52.53 101 THR A C 1
ATOM 740 O O . THR A 1 101 ? -24.304 3.706 22.015 1.00 52.53 101 THR A O 1
ATOM 743 N N . ARG A 1 102 ? -23.990 3.292 19.820 1.00 53.41 102 ARG A N 1
ATOM 744 C CA . ARG A 1 102 ? -24.502 1.918 19.825 1.00 53.41 102 ARG A CA 1
ATOM 745 C C . ARG A 1 102 ? -23.565 0.917 20.501 1.00 53.41 102 ARG A C 1
ATOM 747 O O . ARG A 1 102 ? -24.076 -0.074 21.007 1.00 53.41 102 ARG A O 1
ATOM 754 N N . ASP A 1 103 ? -22.273 1.229 20.628 1.00 58.69 103 ASP A N 1
ATOM 755 C CA . ASP A 1 103 ? -21.324 0.382 21.354 1.00 58.69 103 ASP A CA 1
ATOM 756 C C . ASP A 1 103 ? -20.771 1.108 22.588 1.00 58.69 103 ASP A C 1
ATOM 758 O O . ASP A 1 103 ? -20.138 2.168 22.486 1.00 58.69 103 ASP A O 1
ATOM 762 N N . GLU A 1 104 ? -20.982 0.516 23.768 1.00 72.31 104 GLU A N 1
ATOM 763 C CA . GLU A 1 104 ? -20.373 0.879 25.058 1.00 72.31 104 GLU A CA 1
ATOM 764 C C . GLU A 1 104 ? -18.852 0.595 25.057 1.00 72.31 104 GLU A C 1
ATOM 766 O O . GLU A 1 104 ? -18.311 -0.048 25.954 1.00 72.31 104 GLU A O 1
ATOM 771 N N . LEU A 1 105 ? -18.128 1.041 24.025 1.00 80.44 105 LEU A N 1
ATOM 772 C CA . LEU A 1 105 ? -16.680 0.876 23.952 1.00 80.44 105 LEU A CA 1
ATOM 773 C C . LEU A 1 105 ? -16.006 1.681 25.064 1.00 80.44 105 LEU A C 1
ATOM 775 O O . LEU A 1 105 ? -16.273 2.889 25.166 1.00 80.44 105 LEU A O 1
ATOM 779 N N . PRO A 1 106 ? -15.079 1.070 25.828 1.00 86.44 106 PRO A N 1
ATOM 780 C CA . PRO A 1 106 ? -14.232 1.798 26.760 1.00 86.44 106 PRO A CA 1
ATOM 781 C C . PRO A 1 106 ? -13.555 2.983 26.067 1.00 86.44 106 PRO A C 1
ATOM 783 O O . PRO A 1 106 ? -13.061 2.854 24.943 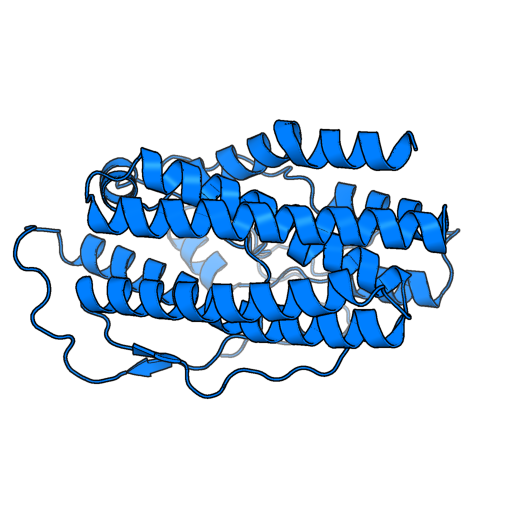1.00 86.44 106 PRO A O 1
ATOM 786 N N . THR A 1 107 ? -13.506 4.133 26.743 1.00 85.62 107 THR A N 1
ATOM 787 C CA . THR A 1 107 ? -12.955 5.382 26.190 1.00 85.62 107 THR A CA 1
ATOM 788 C C . THR A 1 107 ? -11.555 5.194 25.604 1.00 85.62 107 THR A C 1
ATOM 790 O O . THR A 1 107 ? -11.280 5.686 24.513 1.00 85.62 107 THR A O 1
ATOM 793 N N . GLU A 1 108 ? -10.692 4.436 26.283 1.00 85.56 108 GLU A N 1
ATOM 794 C CA . GLU A 1 108 ? -9.328 4.146 25.825 1.00 85.56 108 GLU A CA 1
ATOM 795 C C . GLU A 1 108 ? -9.312 3.349 24.516 1.00 85.56 108 GLU A C 1
ATOM 797 O O . GLU A 1 108 ? -8.586 3.702 23.589 1.00 85.56 108 GLU A O 1
ATOM 802 N N . LEU A 1 109 ? -10.147 2.312 24.390 1.00 83.81 109 LEU A N 1
ATOM 803 C CA . LEU A 1 109 ? -10.238 1.528 23.157 1.00 83.81 109 LEU A CA 1
ATOM 804 C C . LEU A 1 109 ? -10.777 2.381 22.004 1.00 83.81 109 LEU A C 1
ATOM 806 O O . LEU A 1 109 ? -10.211 2.365 20.914 1.00 83.81 109 LEU A O 1
ATOM 810 N N . ARG A 1 110 ? -11.812 3.187 22.257 1.00 87.62 110 ARG A N 1
ATOM 811 C CA . ARG A 1 110 ? -12.370 4.112 21.262 1.00 87.62 110 ARG A CA 1
ATOM 812 C C . ARG A 1 110 ? -11.313 5.098 20.750 1.00 87.62 110 ARG A C 1
ATOM 814 O O . ARG A 1 110 ? -11.190 5.286 19.544 1.00 87.62 110 ARG A O 1
ATOM 821 N N . GLN A 1 111 ? -10.510 5.679 21.643 1.00 85.56 111 GLN A N 1
ATOM 822 C CA . GLN A 1 111 ? -9.411 6.578 21.273 1.00 85.56 111 GLN A CA 1
ATOM 823 C C . GLN A 1 111 ? -8.321 5.867 20.464 1.00 85.56 111 GLN A C 1
ATOM 825 O O . GLN A 1 111 ? -7.839 6.423 19.478 1.00 85.56 111 GLN A O 1
ATOM 830 N N . ARG A 1 112 ? -7.959 4.632 20.841 1.00 85.06 112 ARG A N 1
ATOM 831 C CA . ARG A 1 112 ? -7.000 3.809 20.087 1.00 85.06 112 ARG A CA 1
ATOM 832 C C . ARG A 1 112 ? -7.497 3.519 18.671 1.00 85.06 112 ARG A C 1
ATOM 834 O O . ARG A 1 112 ? -6.725 3.663 17.729 1.00 85.06 112 ARG A O 1
ATOM 841 N N . LEU A 1 113 ? -8.772 3.158 18.517 1.00 85.25 113 LEU A N 1
ATOM 842 C CA . LEU A 1 113 ? -9.393 2.923 17.210 1.00 85.25 113 LEU A CA 1
ATOM 843 C C . LEU A 1 113 ? -9.403 4.201 16.368 1.00 85.25 113 LEU A C 1
ATOM 845 O O . LEU A 1 113 ? -8.952 4.177 15.227 1.00 85.25 113 LEU A O 1
ATOM 849 N N . ALA A 1 114 ? -9.835 5.326 16.943 1.00 86.56 114 ALA A N 1
ATOM 850 C CA . ALA A 1 114 ? -9.844 6.613 16.254 1.00 86.56 114 ALA A CA 1
ATOM 851 C C . ALA A 1 114 ? -8.442 7.016 15.769 1.00 86.56 114 ALA A C 1
ATOM 853 O O . ALA A 1 114 ? -8.276 7.437 14.629 1.00 86.56 114 ALA A O 1
ATOM 854 N N . GLN A 1 115 ? -7.426 6.849 16.620 1.00 84.81 115 GLN A N 1
ATOM 855 C CA . GLN A 1 115 ? -6.040 7.154 16.276 1.00 84.81 115 GLN A CA 1
ATOM 856 C C . GLN A 1 115 ? -5.489 6.219 15.192 1.00 84.81 115 GLN A C 1
ATOM 858 O O . GLN A 1 115 ? -4.723 6.671 14.346 1.00 84.81 115 GLN A O 1
ATOM 863 N N . ALA A 1 116 ? -5.869 4.941 15.208 1.00 83.31 116 ALA A N 1
ATOM 864 C CA . ALA A 1 116 ? -5.432 3.973 14.210 1.00 83.31 116 ALA A CA 1
ATOM 865 C C . ALA A 1 116 ? -6.030 4.275 12.827 1.00 83.31 116 ALA A C 1
ATOM 867 O O . ALA A 1 116 ? -5.288 4.355 11.857 1.00 83.31 116 ALA A O 1
ATOM 868 N N . TRP A 1 117 ? -7.337 4.540 12.743 1.00 86.12 117 TRP A N 1
ATOM 869 C CA . TRP A 1 117 ? -7.979 4.941 11.484 1.00 86.12 117 TRP A CA 1
ATOM 870 C C . TRP A 1 117 ? -7.447 6.264 10.945 1.00 86.12 117 TRP A C 1
ATOM 872 O O . TRP A 1 117 ? -7.315 6.432 9.740 1.00 86.12 117 TRP A O 1
ATOM 882 N N . LEU A 1 118 ? -7.098 7.192 11.836 1.00 86.06 118 LEU A N 1
ATOM 883 C CA . LEU A 1 118 ? -6.496 8.458 11.447 1.00 86.06 118 LEU A CA 1
ATOM 884 C C . LEU A 1 118 ? -5.073 8.294 10.899 1.00 86.06 118 LEU A C 1
ATOM 886 O O . LEU A 1 118 ? -4.683 9.019 9.988 1.00 86.06 118 LEU A O 1
ATOM 890 N N . ALA A 1 119 ? -4.298 7.361 11.459 1.00 83.69 119 ALA A N 1
ATOM 891 C CA . ALA A 1 119 ? -2.972 7.036 10.950 1.00 83.69 119 ALA A CA 1
ATOM 892 C C . ALA A 1 119 ? -3.065 6.436 9.542 1.00 83.69 119 ALA A C 1
ATOM 894 O O . ALA A 1 119 ? -2.387 6.927 8.643 1.00 83.69 119 ALA A O 1
ATOM 895 N N . ASP A 1 120 ? -3.958 5.465 9.339 1.00 83.62 120 ASP A N 1
ATOM 896 C CA . ASP A 1 120 ? -4.212 4.882 8.021 1.00 83.62 120 ASP A CA 1
ATOM 897 C C . ASP A 1 120 ? -4.677 5.964 7.036 1.00 83.62 120 ASP A C 1
ATOM 899 O O . ASP A 1 120 ? -4.088 6.115 5.976 1.00 83.62 120 ASP A O 1
ATOM 903 N N . ALA A 1 121 ? -5.629 6.822 7.421 1.00 86.69 121 ALA A N 1
ATOM 904 C CA . ALA A 1 121 ? -6.121 7.911 6.571 1.00 86.69 121 ALA A CA 1
ATOM 905 C C . ALA A 1 121 ? -5.008 8.836 6.048 1.00 86.69 121 ALA A C 1
ATOM 907 O O . ALA A 1 121 ? -5.050 9.289 4.903 1.00 86.69 121 ALA A O 1
ATOM 908 N N . LEU A 1 122 ? -4.008 9.127 6.887 1.00 84.44 122 LEU A N 1
ATOM 909 C CA . LEU A 1 122 ? -2.845 9.920 6.494 1.00 84.44 122 LEU A CA 1
ATOM 910 C C . LEU A 1 122 ? -1.899 9.159 5.566 1.00 84.44 122 LEU A C 1
ATOM 912 O O . LEU A 1 122 ? -1.318 9.786 4.679 1.00 84.44 122 LEU A O 1
ATOM 916 N N . ILE A 1 123 ? -1.730 7.854 5.788 1.00 84.62 123 ILE A N 1
ATOM 917 C CA . ILE A 1 123 ? -0.913 6.985 4.937 1.00 84.62 123 ILE A CA 1
ATOM 918 C C . ILE A 1 123 ? -1.542 6.907 3.544 1.00 84.62 123 ILE A C 1
ATOM 920 O O . ILE A 1 123 ? -0.866 7.290 2.595 1.00 84.62 123 ILE A O 1
ATOM 924 N N . GLU A 1 124 ? -2.833 6.584 3.429 1.00 87.69 124 GLU A N 1
ATOM 925 C CA . GLU A 1 124 ? -3.528 6.523 2.129 1.00 87.69 124 GLU A CA 1
ATOM 926 C C . GLU A 1 124 ? -3.509 7.881 1.420 1.00 87.69 124 GLU A C 1
ATOM 928 O O . G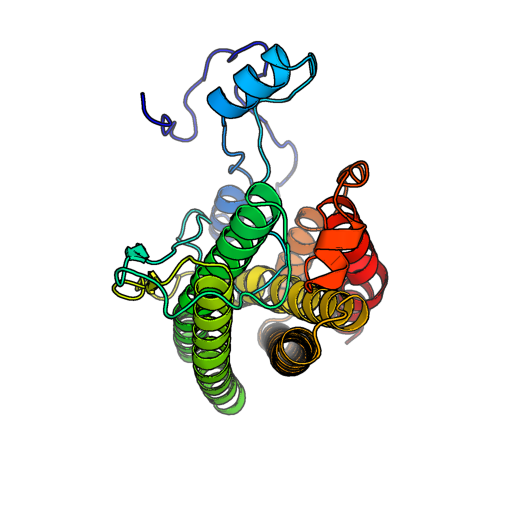LU A 1 124 ? -3.227 8.001 0.228 1.00 87.69 124 GLU A O 1
ATOM 933 N N . HIS A 1 125 ? -3.705 8.971 2.168 1.00 90.19 125 HIS A N 1
ATOM 934 C CA . HIS A 1 125 ? -3.598 10.310 1.596 1.00 90.19 125 HIS A CA 1
ATOM 935 C C . HIS A 1 125 ? -2.189 10.609 1.050 1.00 90.19 125 HIS A C 1
ATOM 937 O O . HIS A 1 125 ? -2.047 11.300 0.038 1.00 90.19 125 HIS A O 1
ATOM 943 N N . ALA A 1 126 ? -1.137 10.105 1.701 1.00 86.56 126 ALA A N 1
ATOM 944 C CA . ALA A 1 126 ? 0.227 10.208 1.196 1.00 86.56 126 ALA A CA 1
ATOM 945 C C . ALA A 1 126 ? 0.468 9.287 -0.016 1.00 86.56 126 ALA A C 1
ATOM 947 O O . ALA A 1 126 ? 1.187 9.687 -0.940 1.00 86.56 126 ALA A O 1
ATOM 948 N N . SER A 1 127 ? -0.169 8.113 -0.063 1.00 89.12 127 SER A N 1
ATOM 949 C CA . SER A 1 127 ? -0.110 7.166 -1.184 1.00 89.12 127 SER A CA 1
ATOM 950 C C . SER A 1 127 ? -0.570 7.800 -2.500 1.00 89.12 127 SER A C 1
ATOM 952 O O . SER A 1 127 ? 0.053 7.557 -3.534 1.00 89.12 127 SER A O 1
ATOM 954 N N . ILE A 1 128 ? -1.538 8.731 -2.473 1.00 94.31 128 ILE A N 1
ATOM 955 C CA . ILE A 1 128 ? -1.944 9.532 -3.649 1.00 94.31 128 ILE A CA 1
ATOM 956 C C . ILE A 1 128 ? -0.720 10.188 -4.309 1.00 94.31 128 ILE A C 1
ATOM 958 O O . ILE A 1 128 ? -0.460 10.022 -5.502 1.00 94.31 128 ILE A O 1
ATOM 962 N N . ALA A 1 129 ? 0.066 10.932 -3.529 1.00 92.69 129 ALA A N 1
ATOM 963 C CA . ALA A 1 129 ? 1.258 11.609 -4.028 1.00 92.69 129 ALA A CA 1
ATOM 964 C C . ALA A 1 129 ? 2.372 10.615 -4.392 1.00 92.69 129 ALA A C 1
ATOM 966 O O . ALA A 1 129 ? 3.129 10.866 -5.331 1.00 92.69 129 ALA A O 1
ATOM 967 N N . SER A 1 130 ? 2.451 9.474 -3.702 1.00 90.00 130 SER A N 1
ATOM 968 C CA . SER A 1 130 ? 3.399 8.404 -4.028 1.00 90.00 130 SER A CA 1
ATOM 969 C C . SER A 1 130 ? 3.121 7.794 -5.409 1.00 90.00 130 SER A C 1
ATOM 971 O O . SER A 1 130 ? 4.041 7.657 -6.223 1.00 90.00 130 SER A O 1
ATOM 973 N N . PHE A 1 131 ? 1.850 7.530 -5.737 1.00 95.81 131 PHE A N 1
ATOM 974 C CA . PHE A 1 131 ? 1.435 7.050 -7.056 1.00 95.81 131 PHE A CA 1
ATOM 975 C C . PHE A 1 131 ? 1.654 8.081 -8.166 1.00 95.81 131 PHE A C 1
ATOM 977 O O . PHE A 1 131 ? 2.138 7.744 -9.250 1.00 95.81 131 PHE A O 1
ATOM 984 N N . LEU A 1 132 ? 1.359 9.355 -7.901 1.00 96.19 132 LEU A N 1
ATOM 985 C CA . LEU A 1 132 ? 1.625 10.429 -8.861 1.00 96.19 132 LEU A CA 1
ATOM 986 C C . LEU A 1 132 ? 3.127 10.621 -9.106 1.00 96.19 132 LEU A C 1
ATOM 988 O O . LEU A 1 132 ? 3.537 10.879 -10.241 1.00 96.19 132 LEU A O 1
ATOM 992 N N . ARG A 1 133 ? 3.960 10.444 -8.073 1.00 94.75 133 ARG A N 1
ATOM 993 C CA . ARG A 1 133 ? 5.414 10.488 -8.220 1.00 94.75 133 ARG A CA 1
ATOM 994 C C . ARG A 1 133 ? 5.924 9.332 -9.072 1.00 94.75 133 ARG A C 1
ATOM 996 O O . ARG A 1 133 ? 6.613 9.590 -10.055 1.00 94.75 133 ARG A O 1
ATOM 1003 N N . VAL A 1 134 ? 5.562 8.085 -8.760 1.00 94.69 134 VAL A N 1
ATOM 1004 C CA . VAL A 1 134 ? 6.038 6.938 -9.555 1.00 94.69 134 VAL A CA 1
ATOM 1005 C C . VAL A 1 134 ? 5.543 7.000 -10.995 1.00 94.69 134 VAL A C 1
ATOM 1007 O O . VAL A 1 134 ? 6.268 6.610 -11.899 1.00 94.69 134 VAL A O 1
ATOM 1010 N N . ARG A 1 135 ? 4.348 7.549 -11.246 1.00 97.38 135 ARG A N 1
ATOM 1011 C CA . ARG A 1 135 ? 3.857 7.804 -12.603 1.00 97.38 135 ARG A CA 1
ATOM 1012 C C . ARG A 1 135 ? 4.823 8.709 -13.373 1.00 97.38 135 ARG A C 1
ATOM 1014 O O . ARG A 1 135 ? 5.197 8.379 -14.493 1.00 97.38 135 ARG A O 1
ATOM 1021 N N . ALA A 1 136 ? 5.231 9.832 -12.782 1.00 96.75 136 ALA A N 1
ATOM 1022 C CA . ALA A 1 136 ? 6.185 10.750 -13.403 1.00 96.75 136 ALA A CA 1
ATOM 1023 C C . ALA A 1 136 ? 7.577 10.114 -13.575 1.00 96.75 136 ALA A C 1
ATOM 1025 O O . ALA A 1 136 ? 8.221 10.296 -14.607 1.00 96.75 136 ALA A O 1
ATOM 1026 N N . GLU A 1 137 ? 8.026 9.322 -12.598 1.00 95.75 137 GLU A N 1
ATOM 1027 C CA . GLU A 1 137 ? 9.285 8.573 -12.684 1.00 95.75 137 GLU A CA 1
ATOM 1028 C C . GLU A 1 137 ? 9.243 7.532 -13.819 1.00 95.75 137 GLU A C 1
ATOM 1030 O O . GLU A 1 137 ? 10.182 7.441 -14.608 1.00 95.75 137 GLU A O 1
ATOM 1035 N N . LEU A 1 138 ? 8.135 6.795 -13.952 1.00 97.62 138 LEU A N 1
ATOM 1036 C CA . LEU A 1 138 ? 7.886 5.818 -15.016 1.00 97.62 138 LEU A CA 1
ATOM 1037 C C . LEU A 1 138 ? 7.828 6.471 -16.399 1.00 97.62 138 LEU A C 1
ATOM 1039 O O . LEU A 1 138 ? 8.394 5.941 -17.357 1.00 97.62 138 LEU A O 1
ATOM 1043 N N . GLU A 1 139 ? 7.186 7.632 -16.505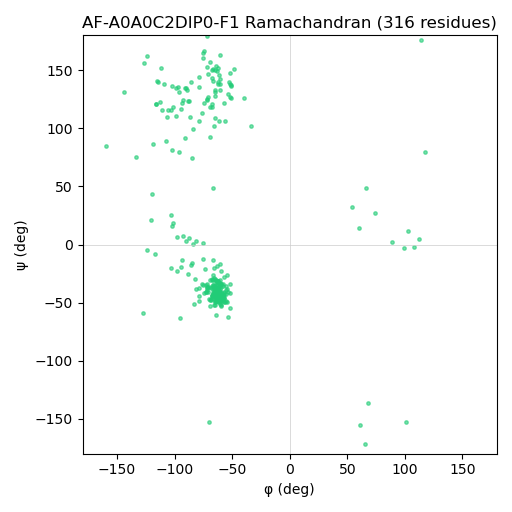 1.00 97.50 139 GLU A N 1
ATOM 1044 C CA . GLU A 1 139 ? 7.149 8.428 -17.731 1.00 97.50 139 GLU A CA 1
ATOM 1045 C C . GLU A 1 139 ? 8.570 8.828 -18.162 1.00 97.50 139 GLU A C 1
ATOM 1047 O O . GLU A 1 139 ? 8.956 8.603 -19.311 1.00 97.50 139 GLU A O 1
ATOM 1052 N N . ALA A 1 140 ? 9.397 9.304 -17.224 1.00 96.44 140 ALA A N 1
ATOM 1053 C CA . ALA A 1 140 ? 10.779 9.705 -17.491 1.00 96.44 140 ALA A CA 1
ATOM 1054 C C . ALA A 1 140 ? 11.669 8.550 -17.991 1.00 96.44 140 ALA A C 1
ATOM 1056 O O . ALA A 1 140 ? 12.580 8.767 -18.791 1.00 96.44 140 ALA A O 1
ATOM 1057 N N . VAL A 1 141 ? 11.400 7.313 -17.562 1.00 96.06 141 VAL A N 1
ATOM 1058 C CA . VAL A 1 141 ? 12.126 6.116 -18.024 1.00 96.06 141 VAL A CA 1
ATOM 1059 C C . VAL A 1 141 ? 11.464 5.431 -19.224 1.00 96.06 141 VAL A C 1
ATOM 1061 O O . VAL A 1 141 ? 11.903 4.351 -19.636 1.00 96.06 141 VAL A O 1
ATOM 1064 N N . GLY A 1 142 ? 10.432 6.038 -19.818 1.00 96.69 142 GLY A N 1
ATOM 1065 C CA . GLY A 1 142 ? 9.739 5.541 -21.007 1.00 96.69 142 GLY A CA 1
ATOM 1066 C C . GLY A 1 142 ? 8.979 4.241 -20.753 1.00 96.69 142 GLY A C 1
ATOM 1067 O O . GLY A 1 142 ? 9.181 3.260 -21.482 1.00 96.69 142 GLY A O 1
ATOM 1068 N N . ALA A 1 143 ? 8.190 4.205 -19.678 1.00 97.62 143 ALA A N 1
ATOM 1069 C CA . ALA A 1 143 ? 7.265 3.119 -19.384 1.00 97.62 143 ALA A CA 1
ATOM 1070 C C . ALA A 1 143 ? 6.048 3.121 -20.331 1.00 97.62 143 ALA A C 1
ATOM 1072 O O . ALA A 1 143 ? 5.664 4.175 -20.834 1.00 97.62 143 ALA A O 1
ATOM 1073 N N . PRO A 1 144 ? 5.419 1.957 -20.575 1.00 97.81 144 PRO A N 1
ATOM 1074 C CA . PRO A 1 144 ? 4.192 1.868 -21.361 1.00 97.81 144 PRO A CA 1
ATOM 1075 C C . PRO A 1 144 ? 3.030 2.662 -20.747 1.00 97.81 144 PRO A C 1
ATOM 1077 O O . PRO A 1 144 ? 2.807 2.585 -19.538 1.00 97.81 144 PRO A O 1
ATOM 1080 N N . ASP A 1 145 ? 2.211 3.297 -21.592 1.00 97.94 145 ASP A N 1
ATOM 1081 C CA . ASP A 1 145 ? 1.045 4.108 -21.189 1.00 97.94 145 ASP A CA 1
ATOM 1082 C C . ASP A 1 145 ? 0.090 3.378 -20.235 1.00 97.94 145 ASP A C 1
ATOM 1084 O O . ASP A 1 145 ? -0.482 3.976 -19.327 1.00 97.94 145 ASP A O 1
ATOM 1088 N N . GLN A 1 146 ? -0.057 2.061 -20.397 1.00 98.19 146 GLN A N 1
ATOM 1089 C CA . GLN A 1 146 ? -0.895 1.235 -19.525 1.00 98.19 146 GLN A CA 1
ATOM 1090 C C . GLN A 1 146 ? -0.432 1.228 -18.057 1.00 98.19 146 GLN A C 1
ATOM 1092 O O . GLN A 1 146 ? -1.281 1.141 -17.171 1.00 98.19 146 GLN A O 1
ATOM 1097 N N . LEU A 1 147 ? 0.880 1.330 -17.791 1.00 98.31 147 LEU A N 1
ATOM 1098 C CA . LEU A 1 147 ? 1.417 1.441 -16.429 1.00 98.31 147 LEU A CA 1
ATOM 1099 C C . LEU A 1 147 ? 1.171 2.846 -15.873 1.00 98.31 147 LEU A C 1
ATOM 1101 O O . LEU A 1 147 ? 0.730 2.972 -14.735 1.00 98.31 147 LEU A O 1
ATOM 1105 N N . LEU A 1 148 ? 1.358 3.884 -16.695 1.00 98.44 148 LEU A N 1
ATOM 1106 C CA . LEU A 1 148 ? 1.099 5.275 -16.304 1.00 98.44 148 LEU A CA 1
ATOM 1107 C C . LEU A 1 148 ? -0.372 5.477 -15.919 1.00 98.44 148 LEU A C 1
ATOM 1109 O O . LEU A 1 148 ? -0.674 5.972 -14.835 1.00 98.44 148 LEU A O 1
ATOM 1113 N N . ALA A 1 149 ? -1.288 5.005 -16.768 1.00 98.25 149 ALA A N 1
ATOM 1114 C CA . ALA A 1 149 ? -2.722 5.070 -16.516 1.00 98.25 149 ALA A CA 1
ATOM 1115 C C . ALA A 1 149 ? -3.139 4.240 -15.290 1.00 98.25 149 ALA A C 1
ATOM 1117 O O . ALA A 1 149 ? -4.123 4.562 -14.631 1.00 98.25 149 ALA A O 1
ATOM 1118 N N . ALA A 1 150 ? -2.427 3.151 -14.984 1.00 98.25 150 ALA A N 1
ATOM 1119 C CA . ALA A 1 150 ? -2.691 2.359 -13.787 1.00 98.25 150 ALA A CA 1
ATOM 1120 C C . ALA A 1 150 ? -2.263 3.082 -12.504 1.00 98.25 150 ALA A C 1
ATOM 1122 O O . ALA A 1 150 ? -3.000 3.021 -11.528 1.00 98.25 150 ALA A O 1
ATOM 1123 N N . CYS A 1 151 ? -1.147 3.820 -12.515 1.00 98.06 151 CYS A N 1
ATOM 1124 C CA . CYS A 1 151 ? -0.761 4.670 -11.386 1.00 98.06 151 CYS A CA 1
ATOM 1125 C C . CYS A 1 151 ? -1.778 5.794 -11.133 1.00 98.06 151 CYS A C 1
ATOM 1127 O O . CYS A 1 151 ? -2.075 6.102 -9.986 1.00 98.06 151 CYS A O 1
ATOM 1129 N N . GLU A 1 152 ? -2.334 6.394 -12.191 1.00 97.38 152 GLU A N 1
ATOM 1130 C CA . GLU A 1 152 ? -3.392 7.407 -12.051 1.00 97.38 152 GLU A CA 1
ATOM 1131 C C . GLU A 1 152 ? -4.667 6.827 -11.428 1.00 97.38 152 GLU A C 1
ATOM 1133 O O . GLU A 1 152 ? -5.270 7.475 -10.577 1.00 97.38 152 GLU A O 1
ATOM 1138 N N . ARG A 1 153 ? -5.068 5.609 -11.824 1.00 98.25 153 ARG A N 1
ATOM 1139 C CA . ARG A 1 153 ? -6.213 4.918 -11.211 1.00 98.25 153 ARG A CA 1
ATOM 1140 C C . ARG A 1 153 ? -5.963 4.624 -9.736 1.00 98.25 153 ARG A C 1
ATOM 1142 O O . ARG A 1 153 ? -6.781 5.034 -8.925 1.00 98.25 153 ARG A O 1
ATOM 1149 N N . ALA A 1 154 ? -4.800 4.064 -9.407 1.00 97.44 154 ALA A N 1
ATOM 1150 C CA . ALA A 1 154 ? -4.429 3.791 -8.023 1.00 97.44 154 ALA A CA 1
ATOM 1151 C C . ALA A 1 154 ? -4.466 5.067 -7.161 1.00 97.44 154 ALA A C 1
ATOM 1153 O O . ALA A 1 154 ? -5.062 5.082 -6.095 1.00 97.44 154 ALA A O 1
ATOM 1154 N N . ALA A 1 155 ? -3.975 6.206 -7.667 1.00 96.62 155 ALA A N 1
ATOM 1155 C CA . ALA A 1 155 ? -4.081 7.483 -6.950 1.00 96.62 155 ALA A CA 1
ATOM 1156 C C . ALA A 1 155 ? -5.539 7.930 -6.674 1.00 96.62 155 ALA A C 1
ATOM 1158 O O . ALA A 1 155 ? -5.800 8.617 -5.685 1.00 96.62 155 ALA A O 1
ATOM 1159 N N . VAL A 1 156 ? -6.492 7.573 -7.543 1.00 97.50 156 VAL A N 1
ATOM 1160 C CA . VAL A 1 156 ? -7.931 7.814 -7.324 1.00 97.50 156 VAL A CA 1
ATOM 1161 C C . VAL A 1 156 ? -8.509 6.828 -6.307 1.00 97.50 156 VAL A C 1
ATOM 1163 O O . VAL A 1 156 ? -9.396 7.203 -5.536 1.00 97.50 156 VAL A O 1
ATOM 1166 N N . ASP A 1 157 ? -8.018 5.593 -6.291 1.00 97.56 157 ASP A N 1
ATOM 1167 C CA . ASP A 1 157 ? -8.385 4.572 -5.309 1.00 97.56 1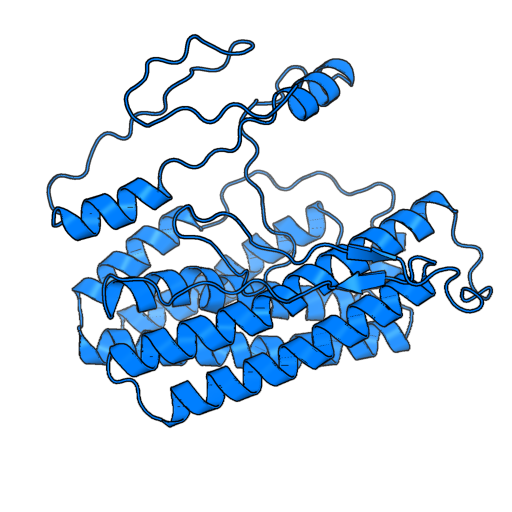57 ASP A CA 1
ATOM 1168 C C . ASP A 1 157 ? -7.949 5.016 -3.900 1.00 97.56 157 ASP A C 1
ATOM 1170 O O . ASP A 1 157 ? -8.791 5.132 -3.004 1.00 97.56 157 ASP A O 1
ATOM 1174 N N . GLU A 1 158 ? -6.714 5.503 -3.762 1.00 95.25 158 GLU A N 1
ATOM 1175 C CA . GLU A 1 158 ? -6.175 6.058 -2.513 1.00 95.25 158 GLU A CA 1
ATOM 1176 C C . GLU A 1 158 ? -6.948 7.265 -1.972 1.00 95.25 158 GLU A C 1
ATOM 1178 O O . GLU A 1 158 ? -7.117 7.436 -0.762 1.00 95.25 158 GLU A O 1
ATOM 1183 N N . GLN A 1 159 ? -7.491 8.108 -2.856 1.00 95.88 159 GLN A N 1
ATOM 1184 C CA . GLN A 1 159 ? -8.369 9.197 -2.427 1.00 95.88 159 GLN A CA 1
ATOM 1185 C C . GLN A 1 159 ? -9.630 8.662 -1.734 1.00 95.88 159 GLN A C 1
ATOM 1187 O O . GLN A 1 159 ? -10.079 9.245 -0.740 1.00 95.88 159 GLN A O 1
ATOM 1192 N N . ARG A 1 160 ? -10.204 7.560 -2.234 1.00 96.25 160 ARG A N 1
ATOM 1193 C CA . ARG A 1 160 ? -11.362 6.916 -1.598 1.00 96.25 160 ARG A CA 1
ATOM 1194 C C . ARG A 1 160 ? -10.964 6.237 -0.292 1.00 96.25 160 ARG A C 1
ATOM 1196 O O . ARG A 1 160 ? -11.716 6.352 0.676 1.00 96.25 160 ARG A O 1
ATOM 1203 N N . HIS A 1 161 ? -9.813 5.565 -0.250 1.00 94.50 161 HIS A N 1
ATOM 1204 C CA . HIS A 1 161 ? -9.301 4.905 0.955 1.00 94.50 161 HIS A CA 1
ATOM 1205 C C . HIS A 1 161 ? -9.099 5.922 2.081 1.00 94.50 161 HIS A C 1
ATOM 1207 O O . HIS A 1 161 ? -9.697 5.789 3.152 1.00 94.50 161 HIS A O 1
ATOM 1213 N N . ALA A 1 162 ? -8.383 7.014 1.798 1.00 93.12 162 ALA A N 1
ATOM 1214 C CA . ALA A 1 162 ? -8.158 8.101 2.744 1.00 93.12 162 ALA A CA 1
ATOM 1215 C C . ALA A 1 162 ? -9.474 8.671 3.292 1.00 93.12 162 ALA A C 1
ATOM 1217 O O . ALA A 1 162 ? -9.637 8.800 4.507 1.00 93.12 162 ALA A O 1
ATOM 1218 N N . ALA A 1 163 ? -10.436 8.976 2.412 1.00 95.62 163 ALA A N 1
ATOM 1219 C CA . ALA A 1 163 ? -11.734 9.519 2.811 1.00 95.62 163 ALA A CA 1
ATOM 1220 C C . ALA A 1 163 ? -12.494 8.572 3.755 1.00 95.62 163 ALA A C 1
ATOM 1222 O O . ALA A 1 163 ? -12.945 8.997 4.819 1.00 95.62 163 ALA A O 1
ATOM 1223 N N . ARG A 1 164 ? -12.567 7.278 3.420 1.00 94.38 164 ARG A N 1
ATOM 1224 C CA . ARG A 1 164 ? -13.223 6.259 4.256 1.00 94.38 164 ARG A CA 1
ATOM 1225 C C . ARG A 1 164 ? -12.529 6.092 5.607 1.00 94.38 164 ARG A C 1
ATOM 1227 O O . ARG A 1 164 ? -13.199 5.991 6.634 1.00 94.38 164 ARG A O 1
ATOM 1234 N N . CYS A 1 165 ? -11.199 6.116 5.641 1.00 91.19 165 CYS A N 1
ATOM 1235 C CA . CYS A 1 165 ? -10.442 6.053 6.889 1.00 91.19 165 CYS A CA 1
ATOM 1236 C C . CYS A 1 165 ? -10.682 7.295 7.770 1.00 91.19 165 CYS A C 1
ATOM 1238 O O . CYS A 1 165 ? -10.864 7.152 8.982 1.00 91.19 165 CYS A O 1
ATOM 1240 N N . PHE A 1 166 ? -10.788 8.500 7.192 1.00 93.56 166 PHE A N 1
ATOM 1241 C CA . PHE A 1 166 ? -11.198 9.704 7.932 1.00 93.56 166 PHE A CA 1
ATOM 1242 C C . PHE A 1 166 ? -12.634 9.605 8.469 1.00 93.56 166 PHE A C 1
ATOM 1244 O O . PHE A 1 166 ? -12.885 9.981 9.616 1.00 93.56 166 PHE A O 1
ATOM 1251 N N . GLU A 1 167 ? -13.574 9.066 7.689 1.00 93.31 167 GLU A N 1
ATOM 1252 C CA . GLU A 1 167 ? -14.953 8.824 8.137 1.00 93.31 167 GLU A CA 1
ATOM 1253 C C . GLU A 1 167 ? -15.005 7.838 9.314 1.00 93.31 167 GLU A C 1
ATOM 1255 O O . GLU A 1 167 ? -15.704 8.076 10.305 1.00 93.31 167 GLU A O 1
ATOM 1260 N N . LEU A 1 168 ? -14.214 6.762 9.259 1.00 90.56 168 LEU A N 1
ATOM 1261 C CA . LEU A 1 168 ? -14.084 5.807 10.358 1.00 90.56 168 LEU A CA 1
ATOM 1262 C C . LEU A 1 168 ? -13.443 6.452 11.593 1.00 90.56 168 LEU A C 1
ATOM 1264 O O . LEU A 1 168 ? -13.959 6.286 12.699 1.00 90.56 168 LEU A O 1
ATOM 1268 N N . ALA A 1 169 ? -12.388 7.254 11.435 1.00 90.06 169 ALA A N 1
ATOM 1269 C CA . ALA A 1 169 ? -11.799 8.011 12.541 1.00 90.06 169 ALA A CA 1
ATOM 1270 C C . ALA A 1 169 ? -12.827 8.950 13.203 1.00 90.06 169 ALA A C 1
ATOM 1272 O O . ALA A 1 169 ? -12.934 8.994 14.436 1.00 90.06 169 ALA A O 1
ATOM 1273 N N . ALA A 1 170 ? -13.650 9.632 12.398 1.00 91.94 170 ALA A N 1
ATOM 1274 C CA . ALA A 1 170 ? -14.733 10.485 12.878 1.00 91.94 170 ALA A CA 1
ATOM 1275 C C . ALA A 1 170 ? -15.798 9.687 13.643 1.00 91.94 170 ALA A C 1
ATOM 1277 O O . ALA A 1 170 ? -16.229 10.126 14.712 1.00 91.94 170 ALA A O 1
ATOM 1278 N N . ARG A 1 171 ? -16.157 8.484 13.175 1.00 89.06 171 ARG A N 1
ATOM 1279 C CA . ARG A 1 171 ? -17.092 7.578 13.867 1.00 89.06 171 ARG A CA 1
ATOM 1280 C C . ARG A 1 171 ? -16.621 7.209 15.278 1.00 89.06 171 ARG A C 1
ATOM 1282 O O . ARG A 1 171 ? -17.444 7.115 16.190 1.00 89.06 171 ARG A O 1
ATOM 1289 N N . TYR A 1 172 ? -15.311 7.061 15.478 1.00 87.19 172 TYR A N 1
ATOM 1290 C CA . TYR A 1 172 ? -14.704 6.825 16.794 1.00 87.19 172 TYR A CA 1
ATOM 1291 C C . TYR A 1 172 ? -14.382 8.119 17.573 1.00 87.19 172 TYR A C 1
ATOM 1293 O O . TYR A 1 172 ? -13.834 8.055 18.672 1.00 87.19 172 TYR A O 1
ATOM 1301 N N . GLY A 1 173 ? -14.771 9.294 17.068 1.00 88.31 173 GLY A N 1
ATOM 1302 C CA . GLY A 1 173 ? -14.716 10.567 17.795 1.00 88.31 173 GLY A CA 1
ATOM 1303 C C . GLY A 1 173 ? -13.564 11.505 17.420 1.00 88.31 173 GLY A C 1
ATOM 1304 O O . GLY A 1 173 ? -13.344 12.484 18.130 1.00 88.31 173 GLY A O 1
ATOM 1305 N N . ARG A 1 174 ? -12.833 11.244 16.327 1.00 87.62 174 ARG A N 1
ATOM 1306 C CA . ARG A 1 174 ? -11.765 12.118 15.803 1.00 87.62 174 ARG A CA 1
ATOM 1307 C C . ARG A 1 174 ? -12.100 12.598 14.390 1.00 87.62 174 ARG A C 1
ATOM 1309 O O . ARG A 1 174 ? -11.692 11.984 13.410 1.00 87.62 174 ARG A O 1
ATOM 1316 N N . ALA A 1 175 ? -12.844 13.697 14.278 1.00 92.19 175 ALA A N 1
ATOM 1317 C CA . ALA A 1 175 ? -13.150 14.308 12.984 1.00 92.19 175 ALA A CA 1
ATOM 1318 C C . ALA A 1 175 ? -12.010 15.230 12.537 1.00 92.19 175 ALA A C 1
ATOM 1320 O O . ALA A 1 175 ? -11.908 16.377 12.972 1.00 92.19 175 ALA A O 1
ATOM 1321 N N . CYS A 1 176 ? -11.158 14.713 11.659 1.00 91.12 176 CYS A N 1
ATOM 1322 C CA . CYS A 1 176 ? -10.029 15.432 11.079 1.00 91.12 176 CYS A CA 1
ATOM 1323 C C . CYS A 1 176 ? -10.107 15.425 9.551 1.00 91.12 176 CYS A C 1
ATOM 1325 O O . CYS A 1 176 ? -10.772 14.578 8.960 1.00 91.12 176 CYS A O 1
ATOM 1327 N N . ALA A 1 177 ? -9.369 16.335 8.929 1.00 92.00 177 ALA A N 1
ATOM 1328 C CA . ALA A 1 177 ? -9.031 16.308 7.513 1.00 92.00 177 ALA A CA 1
ATOM 1329 C C . ALA A 1 177 ? -7.509 16.420 7.345 1.00 92.00 177 ALA A C 1
ATOM 1331 O O . ALA A 1 177 ? -6.836 16.968 8.230 1.00 92.00 177 ALA A O 1
ATOM 1332 N N . PRO A 1 178 ? -6.951 15.948 6.220 1.00 90.19 178 PRO A N 1
ATOM 1333 C CA . PRO A 1 178 ? -5.582 16.274 5.883 1.00 90.19 178 PRO A CA 1
ATOM 1334 C C . PRO A 1 178 ? -5.508 17.756 5.487 1.00 90.19 178 PRO A C 1
ATOM 1336 O O . PRO A 1 178 ? -6.443 18.316 4.908 1.00 90.19 178 PRO A O 1
ATOM 1339 N N . ALA A 1 179 ? -4.386 18.400 5.796 1.00 87.88 179 ALA A N 1
ATOM 1340 C CA . ALA A 1 179 ? -4.015 19.682 5.211 1.00 87.88 179 ALA A CA 1
ATOM 1341 C C . ALA A 1 179 ? -3.643 19.488 3.722 1.00 87.88 179 ALA A C 1
ATOM 1343 O O . ALA A 1 179 ? -4.107 18.566 3.052 1.00 87.88 179 ALA A O 1
ATOM 1344 N N . SER A 1 180 ? -2.789 20.346 3.165 1.00 85.19 180 SER A N 1
ATOM 1345 C CA . SER A 1 180 ? -2.305 20.158 1.794 1.00 85.19 180 SER A CA 1
ATOM 1346 C C . SER A 1 180 ? -1.514 18.858 1.641 1.00 85.19 180 SER A C 1
ATOM 1348 O O . SER A 1 180 ? -0.675 18.536 2.487 1.00 85.19 180 SER A O 1
ATOM 1350 N N . SER A 1 181 ? -1.723 18.158 0.525 1.00 80.31 181 SER A N 1
ATOM 1351 C CA . SER A 1 181 ? -0.935 16.977 0.179 1.00 80.31 181 SER A CA 1
ATOM 1352 C C . SER A 1 181 ? 0.549 17.330 0.040 1.00 80.31 181 SER A C 1
ATOM 1354 O O . SER A 1 181 ? 0.880 18.321 -0.622 1.00 80.31 181 SER A O 1
ATOM 1356 N N . PRO A 1 182 ? 1.452 16.540 0.645 1.00 76.50 182 PRO A N 1
ATOM 1357 C CA . PRO A 1 182 ? 2.879 16.697 0.415 1.00 76.50 182 PRO A CA 1
ATOM 1358 C C . PRO A 1 182 ? 3.188 16.479 -1.070 1.00 76.50 182 PRO A C 1
ATOM 1360 O O . PRO A 1 182 ? 2.645 15.579 -1.709 1.00 76.50 182 PRO A O 1
ATOM 1363 N N . GLN A 1 183 ? 4.062 17.316 -1.626 1.00 79.81 183 GLN A N 1
ATOM 1364 C CA . GLN A 1 183 ? 4.534 17.189 -3.001 1.00 79.81 183 GLN A CA 1
ATOM 1365 C C . GLN A 1 183 ? 6.031 16.921 -2.981 1.00 79.81 183 GLN A C 1
ATOM 1367 O O . GLN A 1 183 ? 6.803 17.727 -2.462 1.00 79.81 183 GLN A O 1
ATOM 1372 N N . LEU A 1 184 ? 6.432 15.793 -3.559 1.00 81.19 184 LEU A N 1
ATOM 1373 C CA . LEU A 1 184 ? 7.832 15.458 -3.778 1.00 81.19 184 LEU A CA 1
ATOM 1374 C C . LEU A 1 184 ? 8.109 15.392 -5.273 1.00 81.19 184 LEU A C 1
ATOM 1376 O O . LEU A 1 184 ? 7.290 14.898 -6.049 1.00 81.19 184 LEU A O 1
ATOM 1380 N N . ALA A 1 185 ? 9.279 15.890 -5.664 1.00 88.00 185 ALA A N 1
ATOM 1381 C CA . ALA A 1 185 ? 9.760 15.735 -7.024 1.00 88.00 185 ALA A CA 1
ATOM 1382 C C . ALA A 1 185 ? 10.005 14.244 -7.340 1.00 88.00 185 ALA A C 1
ATOM 1384 O O . ALA A 1 185 ? 10.273 13.458 -6.423 1.00 88.00 185 ALA A O 1
ATOM 1385 N N . PRO A 1 186 ? 9.927 13.849 -8.623 1.00 89.19 186 PRO A N 1
ATOM 1386 C CA . PRO A 1 186 ? 10.450 12.567 -9.080 1.00 89.19 186 PRO A CA 1
ATOM 1387 C C . PRO A 1 186 ? 11.905 12.394 -8.649 1.00 89.19 186 PRO A C 1
ATOM 1389 O O . PRO A 1 186 ? 12.684 13.348 -8.698 1.00 89.19 186 PRO A O 1
ATOM 1392 N N . ARG A 1 187 ? 12.267 11.182 -8.232 1.00 84.69 187 ARG A N 1
ATOM 1393 C CA . ARG A 1 187 ? 13.640 10.857 -7.843 1.00 84.69 187 ARG A CA 1
ATOM 1394 C C . ARG A 1 187 ? 14.516 10.631 -9.072 1.00 84.69 187 ARG A C 1
ATOM 1396 O O . ARG A 1 187 ? 14.092 10.034 -10.063 1.00 84.69 187 ARG A O 1
ATOM 1403 N N . ASP A 1 188 ? 15.771 11.053 -8.963 1.00 81.31 188 ASP A N 1
ATOM 1404 C CA . ASP A 1 188 ? 16.815 10.733 -9.936 1.00 81.31 188 ASP A CA 1
ATOM 1405 C C . ASP A 1 188 ? 17.279 9.267 -9.803 1.00 81.31 188 ASP A C 1
ATOM 1407 O O . ASP A 1 188 ? 17.017 8.592 -8.809 1.00 81.31 188 ASP A O 1
ATOM 1411 N N . GLY A 1 189 ? 18.020 8.762 -10.796 1.00 80.50 189 GLY A N 1
ATOM 1412 C CA . GLY A 1 189 ? 18.609 7.408 -10.763 1.00 80.50 189 GLY A CA 1
ATOM 1413 C C . GLY A 1 189 ? 18.016 6.417 -11.769 1.00 80.50 189 GLY A C 1
ATOM 1414 O O . GLY A 1 189 ? 18.407 5.247 -11.798 1.00 80.50 189 GLY A O 1
ATOM 1415 N N . GLY A 1 190 ? 17.107 6.882 -12.629 1.00 90.38 190 GLY A N 1
ATOM 1416 C CA . GLY A 1 190 ? 16.603 6.130 -13.776 1.00 90.38 190 GLY A CA 1
ATOM 1417 C C . GLY A 1 190 ? 15.894 4.825 -13.398 1.00 90.38 190 GLY A C 1
ATOM 1418 O O . GLY A 1 190 ? 15.366 4.663 -12.301 1.00 90.38 190 GLY A O 1
ATOM 1419 N N . LEU A 1 191 ? 15.874 3.868 -14.330 1.00 91.31 191 LEU A N 1
ATOM 1420 C CA . LEU A 1 191 ? 15.024 2.678 -14.212 1.00 91.31 191 LEU A CA 1
ATOM 1421 C C . LEU A 1 191 ? 15.380 1.762 -13.030 1.00 91.31 191 LEU A C 1
ATOM 1423 O O . LEU A 1 191 ? 14.490 1.138 -12.462 1.00 91.31 191 LEU A O 1
ATOM 1427 N N . ILE A 1 192 ? 16.658 1.680 -12.643 1.00 88.00 192 ILE A N 1
ATOM 1428 C CA . ILE A 1 192 ? 17.077 0.856 -11.496 1.00 88.00 192 ILE A CA 1
ATOM 1429 C C . ILE A 1 192 ? 16.493 1.428 -10.204 1.00 88.00 192 ILE A C 1
ATOM 1431 O O . ILE A 1 192 ? 15.956 0.672 -9.396 1.00 88.00 192 ILE A O 1
ATOM 1435 N N . ARG A 1 193 ? 16.537 2.756 -10.032 1.00 86.69 193 ARG A N 1
ATOM 1436 C CA . ARG A 1 193 ? 15.930 3.408 -8.871 1.00 86.69 193 ARG A CA 1
ATOM 1437 C C . ARG A 1 193 ? 14.423 3.171 -8.832 1.00 86.69 193 ARG A C 1
ATOM 1439 O O . ARG A 1 193 ? 13.918 2.706 -7.816 1.00 86.69 193 ARG A O 1
ATOM 1446 N N . VAL A 1 194 ? 13.743 3.376 -9.963 1.00 89.12 194 VAL A N 1
ATOM 1447 C CA . VAL A 1 194 ? 12.302 3.108 -10.095 1.00 89.12 194 VAL A CA 1
ATOM 1448 C C . VAL A 1 194 ? 11.961 1.667 -9.721 1.00 89.12 194 VAL A C 1
ATOM 1450 O O . VAL A 1 194 ? 10.982 1.441 -9.018 1.00 89.12 194 VAL A O 1
ATOM 1453 N N . ALA A 1 195 ? 12.762 0.688 -10.145 1.00 89.50 195 ALA A N 1
ATOM 1454 C CA . ALA A 1 195 ? 12.535 -0.716 -9.815 1.00 89.50 195 ALA A CA 1
ATOM 1455 C C . ALA A 1 195 ? 12.711 -1.012 -8.317 1.00 89.50 195 ALA A C 1
ATOM 1457 O O . ALA A 1 195 ? 11.888 -1.721 -7.741 1.00 89.50 195 ALA A O 1
ATOM 1458 N N . ILE A 1 196 ? 13.744 -0.448 -7.679 1.00 85.31 196 ILE A N 1
ATOM 1459 C CA . ILE A 1 196 ? 13.962 -0.575 -6.232 1.00 85.31 196 ILE A CA 1
ATOM 1460 C C . ILE A 1 196 ? 12.782 0.022 -5.460 1.00 85.31 196 ILE A C 1
ATOM 1462 O O . ILE A 1 196 ? 12.206 -0.648 -4.604 1.00 85.3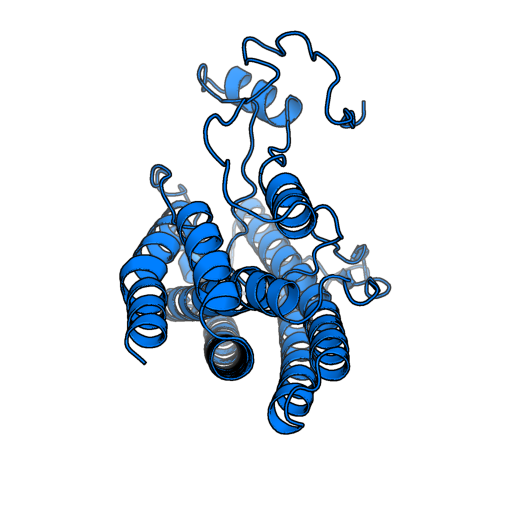1 196 ILE A O 1
ATOM 1466 N N . ASP A 1 197 ? 12.395 1.256 -5.780 1.00 84.50 197 ASP A N 1
ATOM 1467 C CA . ASP A 1 197 ? 11.311 1.940 -5.076 1.00 84.50 197 ASP A CA 1
ATOM 1468 C C . ASP A 1 197 ? 9.962 1.255 -5.332 1.00 84.50 197 ASP A C 1
ATOM 1470 O O . ASP A 1 197 ? 9.171 1.077 -4.411 1.00 84.50 197 ASP A O 1
ATOM 1474 N N . THR A 1 198 ? 9.723 0.773 -6.556 1.00 90.31 198 THR A N 1
ATOM 1475 C CA . THR A 1 198 ? 8.544 -0.043 -6.889 1.00 90.31 198 THR A CA 1
ATOM 1476 C C . THR A 1 198 ? 8.516 -1.345 -6.095 1.00 90.31 198 THR A C 1
ATOM 1478 O O . THR A 1 198 ? 7.441 -1.795 -5.703 1.00 90.31 198 THR A O 1
ATOM 1481 N N . PHE A 1 199 ? 9.669 -1.961 -5.838 1.00 89.19 199 PHE A N 1
ATOM 1482 C CA . PHE A 1 199 ? 9.730 -3.160 -5.015 1.00 89.19 199 PHE A CA 1
ATOM 1483 C C . PHE A 1 199 ? 9.417 -2.855 -3.541 1.00 89.19 199 PHE A C 1
ATOM 1485 O O . PHE A 1 199 ? 8.583 -3.539 -2.951 1.00 89.19 199 PHE A O 1
ATOM 1492 N N . ILE A 1 200 ? 10.029 -1.814 -2.967 1.00 83.25 200 ILE A N 1
ATOM 1493 C CA . ILE A 1 200 ? 9.820 -1.412 -1.565 1.00 83.25 200 ILE A CA 1
ATOM 1494 C C . ILE A 1 200 ? 8.375 -0.957 -1.335 1.00 83.25 200 ILE A C 1
ATOM 1496 O O . ILE A 1 200 ? 7.665 -1.529 -0.512 1.00 83.25 200 ILE A O 1
ATOM 1500 N N . GLU A 1 201 ? 7.957 0.085 -2.053 1.00 81.12 201 GLU A N 1
ATOM 1501 C CA . GLU A 1 201 ? 6.693 0.781 -1.816 1.00 81.12 201 GLU A CA 1
ATOM 1502 C C . GLU A 1 201 ? 5.513 -0.001 -2.405 1.00 81.12 201 GLU A C 1
ATOM 1504 O O . GLU A 1 201 ? 4.447 -0.043 -1.813 1.00 81.12 201 GLU A O 1
ATOM 1509 N N . GLY A 1 202 ? 5.701 -0.632 -3.568 1.00 87.44 202 GLY A N 1
ATOM 1510 C CA . GLY A 1 202 ? 4.632 -1.309 -4.300 1.00 87.44 202 GLY A CA 1
ATOM 1511 C C . GLY A 1 202 ? 4.554 -2.810 -4.015 1.00 87.44 202 GLY A C 1
ATOM 1512 O O . GLY A 1 202 ? 3.568 -3.322 -3.499 1.00 87.44 202 GLY A O 1
ATOM 1513 N N . CYS A 1 203 ? 5.608 -3.552 -4.363 1.00 92.19 203 CYS A N 1
ATOM 1514 C CA . CYS A 1 203 ? 5.575 -5.016 -4.300 1.00 92.19 203 CYS A CA 1
ATOM 1515 C C . CYS A 1 203 ? 5.481 -5.514 -2.855 1.00 92.19 203 CYS A C 1
ATOM 1517 O O . CYS A 1 203 ? 4.701 -6.417 -2.569 1.00 92.19 203 CYS A O 1
ATOM 1519 N N . VAL A 1 204 ? 6.262 -4.942 -1.937 1.00 86.94 204 VAL A N 1
ATOM 1520 C CA . VAL A 1 204 ? 6.208 -5.302 -0.515 1.00 86.94 204 VAL A CA 1
ATOM 1521 C C . VAL A 1 204 ? 5.082 -4.550 0.188 1.00 86.94 204 VAL A C 1
ATOM 1523 O O . VAL A 1 204 ? 4.278 -5.191 0.863 1.00 86.94 204 VAL A O 1
ATOM 1526 N N . GLY A 1 205 ? 5.029 -3.225 0.026 1.00 83.31 205 GLY A N 1
ATOM 1527 C CA . GLY A 1 205 ? 4.044 -2.356 0.672 1.00 83.31 205 GLY A CA 1
ATOM 1528 C C . GLY A 1 205 ? 2.602 -2.798 0.427 1.00 83.31 205 GLY A C 1
ATOM 1529 O O . GLY A 1 205 ? 1.932 -3.227 1.371 1.00 83.31 205 GLY A O 1
ATOM 1530 N N . GLU A 1 206 ? 2.163 -2.793 -0.830 1.00 89.06 206 GLU A N 1
ATOM 1531 C CA . GLU A 1 206 ? 0.766 -3.078 -1.196 1.00 89.06 206 GLU A CA 1
ATOM 1532 C C . GLU A 1 206 ? 0.389 -4.537 -0.953 1.00 89.06 206 GLU A C 1
ATOM 1534 O O . GLU A 1 206 ? -0.697 -4.829 -0.466 1.00 89.06 206 GLU A O 1
ATOM 1539 N N . THR A 1 207 ? 1.300 -5.490 -1.196 1.00 91.56 207 THR A N 1
ATOM 1540 C CA . THR A 1 207 ? 1.004 -6.909 -0.918 1.00 91.56 207 THR A CA 1
ATOM 1541 C C . THR A 1 207 ? 0.757 -7.137 0.580 1.00 91.56 207 THR A C 1
ATOM 1543 O O . THR A 1 207 ? -0.105 -7.933 0.965 1.00 91.56 207 THR A O 1
ATOM 1546 N N . VAL A 1 208 ? 1.507 -6.452 1.452 1.00 87.62 208 VAL A N 1
ATOM 1547 C CA . VAL A 1 208 ? 1.290 -6.519 2.904 1.00 87.62 208 VAL A CA 1
ATOM 1548 C C . VAL A 1 208 ? 0.006 -5.788 3.306 1.00 87.62 208 VAL A C 1
ATOM 1550 O O . VAL A 1 208 ? -0.719 -6.328 4.144 1.00 87.62 208 VAL A O 1
ATOM 1553 N N . ALA A 1 209 ? -0.308 -4.635 2.702 1.00 83.88 209 ALA A N 1
ATOM 1554 C CA . ALA A 1 209 ? -1.564 -3.919 2.950 1.00 83.88 209 ALA A CA 1
ATOM 1555 C C . ALA A 1 209 ? -2.784 -4.740 2.535 1.00 83.88 209 ALA A C 1
ATOM 1557 O O . ALA A 1 209 ? -3.658 -4.975 3.367 1.00 83.88 209 ALA A O 1
ATOM 1558 N N . ALA A 1 210 ? -2.796 -5.288 1.319 1.00 89.50 210 ALA A N 1
ATOM 1559 C CA . ALA A 1 210 ? -3.859 -6.156 0.820 1.00 89.50 210 ALA A CA 1
ATOM 1560 C C . ALA A 1 210 ? -4.112 -7.344 1.762 1.00 89.50 210 ALA A C 1
ATOM 1562 O O . ALA A 1 210 ? -5.239 -7.603 2.194 1.00 89.50 210 ALA A O 1
ATOM 1563 N N . ALA A 1 211 ? -3.043 -8.044 2.159 1.00 87.75 211 ALA A N 1
ATOM 1564 C CA . ALA A 1 211 ? -3.141 -9.157 3.099 1.00 87.75 211 ALA A CA 1
ATOM 1565 C C . ALA A 1 211 ? -3.641 -8.702 4.486 1.00 87.75 211 ALA A C 1
ATOM 1567 O O . ALA A 1 211 ? -4.382 -9.429 5.158 1.00 87.75 211 ALA A O 1
ATOM 1568 N N . GLY A 1 212 ? -3.247 -7.500 4.914 1.00 88.12 212 GLY A N 1
ATOM 1569 C CA . GLY A 1 212 ? -3.620 -6.894 6.190 1.00 88.12 212 GLY A CA 1
ATOM 1570 C C . GLY A 1 212 ? -5.082 -6.511 6.246 1.00 88.12 212 GLY A C 1
ATOM 1571 O O . GLY A 1 212 ? -5.790 -6.975 7.143 1.00 88.12 212 GLY A O 1
ATOM 1572 N N . ALA A 1 213 ? -5.544 -5.754 5.258 1.00 88.25 213 ALA A N 1
ATOM 1573 C CA . ALA A 1 213 ? -6.932 -5.366 5.088 1.00 88.25 213 ALA A CA 1
ATOM 1574 C C . ALA A 1 213 ? -7.834 -6.602 4.970 1.00 88.25 213 ALA A C 1
ATOM 1576 O O . ALA A 1 213 ? -8.829 -6.710 5.688 1.00 88.25 213 ALA A O 1
ATOM 1577 N N . GLN A 1 214 ? -7.428 -7.620 4.200 1.00 91.50 214 GLN A N 1
ATOM 1578 C CA . GLN A 1 214 ? -8.182 -8.871 4.097 1.00 91.50 214 GLN A CA 1
ATOM 1579 C C . GLN A 1 214 ? -8.274 -9.608 5.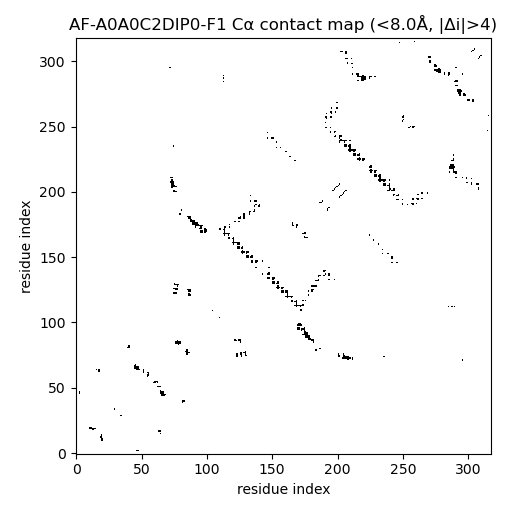443 1.00 91.50 214 GLN A C 1
ATOM 1581 O O . GLN A 1 214 ? -9.337 -10.119 5.814 1.00 91.50 214 GLN A O 1
ATOM 1586 N N . ARG A 1 215 ? -7.167 -9.702 6.193 1.00 91.75 215 ARG A N 1
ATOM 1587 C CA . ARG A 1 215 ? -7.174 -10.345 7.515 1.00 91.75 215 ARG A CA 1
ATOM 1588 C C . ARG A 1 215 ? -8.033 -9.562 8.506 1.00 91.75 215 ARG A C 1
ATOM 1590 O O . ARG A 1 215 ? -8.760 -10.186 9.277 1.00 91.75 215 ARG A O 1
ATOM 1597 N N . ALA A 1 216 ? -7.949 -8.237 8.477 1.00 88.88 216 ALA A N 1
ATOM 1598 C CA . ALA A 1 216 ? -8.724 -7.346 9.321 1.00 88.88 216 ALA A CA 1
ATOM 1599 C C . ALA A 1 216 ? -10.228 -7.455 9.026 1.00 88.88 216 ALA A C 1
ATOM 1601 O O . ALA A 1 216 ? -11.009 -7.640 9.955 1.00 88.88 216 ALA A O 1
ATOM 1602 N N . ALA A 1 217 ? -10.625 -7.465 7.748 1.00 90.12 217 ALA A N 1
ATOM 1603 C CA . ALA A 1 217 ? -12.014 -7.646 7.325 1.00 90.12 217 ALA A CA 1
ATOM 1604 C C . ALA A 1 217 ? -12.611 -8.958 7.856 1.00 90.12 217 ALA A C 1
ATOM 1606 O O . ALA A 1 217 ? -13.723 -8.973 8.372 1.00 90.12 217 ALA A O 1
ATOM 1607 N N . ARG A 1 218 ? -11.849 -10.062 7.796 1.00 91.56 218 ARG A N 1
ATOM 1608 C CA . ARG A 1 218 ? -12.285 -11.381 8.299 1.00 91.56 218 ARG A CA 1
ATOM 1609 C C . ARG A 1 218 ? -12.444 -11.443 9.819 1.00 91.56 218 ARG A C 1
ATOM 1611 O O . ARG A 1 218 ? -13.213 -12.267 10.302 1.00 91.56 218 ARG A O 1
ATOM 1618 N N . GLY A 1 219 ? -11.667 -10.651 10.559 1.00 86.31 219 GLY A N 1
ATOM 1619 C CA . GLY A 1 219 ? -11.750 -10.569 12.020 1.00 86.31 219 GLY A CA 1
ATOM 1620 C C . GLY A 1 219 ? -12.813 -9.589 12.518 1.00 86.31 219 GLY A C 1
ATOM 1621 O O . GLY A 1 219 ? -13.182 -9.646 13.689 1.00 86.31 219 GLY A O 1
ATOM 1622 N N . CYS A 1 220 ? -13.300 -8.712 11.639 1.00 91.62 220 CYS A N 1
ATOM 1623 C CA . CYS A 1 220 ? -14.210 -7.635 11.981 1.00 91.62 220 CYS A CA 1
ATOM 1624 C C . CYS A 1 220 ? -15.652 -8.130 12.132 1.00 91.62 220 CYS A C 1
ATOM 1626 O O . CYS A 1 220 ? -16.164 -8.890 11.312 1.00 91.62 220 CYS A O 1
ATOM 1628 N N . THR A 1 221 ? -16.314 -7.670 13.190 1.00 93.56 221 THR A N 1
ATOM 1629 C CA . THR A 1 221 ? -17.725 -7.967 13.477 1.00 93.56 221 THR A CA 1
ATOM 1630 C C . THR A 1 221 ? -18.660 -6.851 13.030 1.00 93.56 221 THR A C 1
ATOM 1632 O O . THR A 1 221 ? -19.835 -7.112 12.778 1.00 93.56 221 THR A O 1
ATOM 1635 N N . ASP A 1 222 ? -18.143 -5.628 12.886 1.00 89.38 222 ASP A N 1
ATOM 1636 C CA . ASP A 1 222 ? -18.879 -4.498 12.334 1.00 89.38 222 ASP A CA 1
ATOM 1637 C C . ASP A 1 222 ? -18.975 -4.631 10.801 1.00 89.38 222 ASP A C 1
ATOM 1639 O O . ASP A 1 222 ? -17.957 -4.510 10.112 1.00 89.38 222 ASP A O 1
ATOM 1643 N N . PRO A 1 223 ? -20.178 -4.842 10.230 1.00 91.56 223 PRO A N 1
ATOM 1644 C CA . PRO A 1 223 ? -20.316 -5.089 8.798 1.00 91.56 223 PRO A CA 1
ATOM 1645 C C . PRO A 1 223 ? -19.877 -3.913 7.921 1.00 91.56 223 PRO A C 1
ATOM 1647 O O . PRO A 1 223 ? -19.388 -4.134 6.817 1.00 91.56 223 PRO A O 1
ATOM 1650 N N . ALA A 1 224 ? -20.036 -2.672 8.394 1.00 90.50 224 ALA A N 1
ATOM 1651 C CA . ALA A 1 224 ? -19.654 -1.490 7.625 1.00 90.50 224 ALA A CA 1
ATOM 1652 C C . ALA A 1 224 ? -18.128 -1.349 7.562 1.00 90.50 224 ALA A C 1
ATOM 1654 O O . ALA A 1 224 ? -17.574 -1.064 6.503 1.00 90.50 224 ALA A O 1
ATOM 1655 N N . VAL A 1 225 ? -17.439 -1.608 8.678 1.00 92.12 225 VAL A N 1
ATOM 1656 C CA . VAL A 1 225 ? -15.967 -1.614 8.722 1.00 92.12 225 VAL A CA 1
ATOM 1657 C C . VAL A 1 225 ? -15.407 -2.782 7.907 1.00 92.12 225 VAL A C 1
ATOM 1659 O O . VAL A 1 225 ? -14.480 -2.593 7.123 1.00 92.12 225 VAL A O 1
ATOM 1662 N N . ALA A 1 226 ? -15.992 -3.975 8.047 1.00 93.38 226 ALA A N 1
ATOM 1663 C CA . ALA A 1 226 ? -15.584 -5.156 7.293 1.00 93.38 226 ALA A CA 1
ATOM 1664 C C . ALA A 1 226 ? -15.715 -4.946 5.776 1.00 93.38 226 ALA A C 1
ATOM 1666 O O . ALA A 1 226 ? -14.824 -5.346 5.030 1.00 93.38 226 ALA A O 1
ATOM 1667 N N . GLN A 1 227 ? -16.791 -4.290 5.326 1.00 95.56 227 GLN A N 1
ATOM 1668 C CA . GLN A 1 227 ? -16.984 -3.950 3.918 1.00 95.56 227 GLN A CA 1
ATOM 1669 C C . GLN A 1 227 ? -15.910 -2.974 3.416 1.00 95.56 227 GLN A C 1
ATOM 1671 O O . GLN A 1 227 ? -15.302 -3.239 2.384 1.00 95.56 227 GLN A O 1
ATOM 1676 N N . VAL A 1 228 ? -15.640 -1.887 4.149 1.00 94.19 228 VAL A N 1
ATOM 1677 C CA . VAL A 1 228 ? -14.590 -0.919 3.777 1.00 94.19 228 VAL A CA 1
ATOM 1678 C C . VAL A 1 228 ? -13.230 -1.607 3.643 1.00 94.19 228 VAL A C 1
ATOM 1680 O O . VAL A 1 228 ? -12.535 -1.399 2.655 1.00 94.19 228 VAL A O 1
ATOM 1683 N N . LEU A 1 229 ? -12.870 -2.464 4.600 1.00 92.25 229 LEU A N 1
ATOM 1684 C CA . LEU A 1 229 ? -11.610 -3.208 4.574 1.00 92.25 229 LEU A CA 1
ATOM 1685 C C . LEU A 1 229 ? -11.535 -4.229 3.433 1.00 92.25 229 LEU A C 1
ATOM 1687 O O . LEU A 1 229 ? -10.452 -4.459 2.906 1.00 92.25 229 LEU A O 1
ATOM 1691 N N . ALA A 1 230 ? -12.652 -4.857 3.062 1.00 93.88 230 ALA A N 1
ATOM 1692 C CA . ALA A 1 230 ? -12.690 -5.776 1.928 1.00 93.88 230 ALA A CA 1
ATOM 1693 C C . ALA A 1 230 ? -12.472 -5.036 0.601 1.00 93.88 230 ALA A C 1
ATOM 1695 O O . ALA A 1 230 ? -11.684 -5.494 -0.217 1.00 93.88 230 ALA A O 1
ATOM 1696 N N . GLU A 1 231 ? -13.108 -3.875 0.427 1.00 94.94 231 GLU A N 1
ATOM 1697 C CA . GLU A 1 231 ? -12.915 -3.028 -0.755 1.00 94.94 231 GLU A CA 1
ATOM 1698 C C . GLU A 1 231 ? -11.465 -2.528 -0.856 1.00 94.94 231 GLU A C 1
ATOM 1700 O O . GLU A 1 231 ? -10.866 -2.649 -1.918 1.00 94.94 231 GLU A O 1
ATOM 1705 N N . ILE A 1 232 ? -10.877 -2.059 0.255 1.00 91.00 232 ILE A N 1
ATOM 1706 C CA . ILE A 1 232 ? -9.451 -1.688 0.306 1.00 91.00 232 ILE A CA 1
ATOM 1707 C C . ILE A 1 232 ? -8.580 -2.894 -0.065 1.00 91.00 232 ILE A C 1
ATOM 1709 O O . ILE A 1 232 ? -7.695 -2.780 -0.897 1.00 91.00 232 ILE A O 1
ATOM 1713 N N . ALA A 1 233 ? -8.839 -4.078 0.497 1.00 89.75 233 ALA A N 1
ATOM 1714 C CA . ALA A 1 233 ? -8.032 -5.264 0.206 1.00 89.75 233 ALA A CA 1
ATOM 1715 C C . ALA A 1 233 ? -8.031 -5.660 -1.282 1.00 89.75 233 ALA A C 1
ATOM 1717 O O . ALA A 1 233 ? -7.009 -6.142 -1.783 1.00 89.75 233 ALA A O 1
ATOM 1718 N N . ASP A 1 234 ? -9.162 -5.490 -1.968 1.00 94.44 234 ASP A N 1
ATOM 1719 C CA . ASP A 1 234 ? -9.287 -5.765 -3.399 1.00 94.44 234 ASP A CA 1
ATOM 1720 C C . ASP A 1 234 ? -8.513 -4.723 -4.229 1.00 94.44 234 ASP A C 1
ATOM 1722 O O . ASP A 1 234 ? -7.711 -5.111 -5.084 1.00 94.44 234 ASP A O 1
ATOM 1726 N N . ASP A 1 235 ? -8.673 -3.430 -3.923 1.00 96.00 235 ASP A N 1
ATOM 1727 C CA . ASP A 1 235 ? -7.950 -2.334 -4.588 1.00 96.00 235 ASP A CA 1
ATOM 1728 C C . ASP A 1 235 ? -6.419 -2.473 -4.360 1.00 96.00 235 ASP A C 1
ATOM 1730 O O . ASP A 1 235 ? -5.640 -2.486 -5.320 1.00 96.00 235 ASP A O 1
ATOM 1734 N N . GLU A 1 236 ? -5.972 -2.759 -3.128 1.00 93.31 236 GLU A N 1
ATOM 1735 C CA . GLU A 1 236 ? -4.548 -2.977 -2.812 1.00 93.31 236 GLU A CA 1
ATOM 1736 C C . GLU A 1 236 ? -3.949 -4.215 -3.491 1.00 93.31 236 GLU A C 1
ATOM 1738 O O . GLU A 1 236 ? -2.756 -4.263 -3.813 1.00 93.31 236 GLU A O 1
ATOM 1743 N N . SER A 1 237 ? -4.761 -5.242 -3.751 1.00 94.62 237 SER A N 1
ATOM 1744 C CA . SER A 1 237 ? -4.303 -6.411 -4.509 1.00 94.62 237 SER A CA 1
ATOM 1745 C C . SER A 1 237 ? -3.978 -6.034 -5.960 1.00 94.62 237 SER A C 1
ATOM 1747 O O . SER A 1 237 ? -2.994 -6.524 -6.526 1.00 94.62 237 SER A O 1
ATOM 1749 N N . GLU A 1 238 ? -4.753 -5.126 -6.559 1.00 96.69 238 GLU A N 1
ATOM 1750 C CA . GLU A 1 238 ? -4.477 -4.588 -7.894 1.00 96.69 238 GLU A CA 1
ATOM 1751 C C . GLU A 1 238 ? -3.282 -3.624 -7.901 1.00 96.69 238 GLU A C 1
ATOM 1753 O O . GLU A 1 238 ? -2.491 -3.636 -8.855 1.00 96.69 238 GLU A O 1
ATOM 1758 N N . HIS A 1 239 ? -3.086 -2.847 -6.830 1.00 96.62 239 HIS A N 1
ATOM 1759 C CA . HIS A 1 239 ? -1.900 -2.006 -6.634 1.00 96.62 239 HIS A CA 1
ATOM 1760 C C . HIS A 1 239 ? -0.619 -2.846 -6.543 1.00 96.62 239 HIS A C 1
ATOM 1762 O O . HIS A 1 239 ? 0.364 -2.588 -7.251 1.00 96.62 239 HIS A O 1
ATOM 1768 N N . ALA A 1 240 ? -0.651 -3.927 -5.760 1.00 94.62 240 ALA A N 1
ATOM 1769 C CA . ALA A 1 240 ? 0.431 -4.901 -5.697 1.00 94.62 240 ALA A CA 1
ATOM 1770 C C . ALA A 1 240 ? 0.704 -5.508 -7.081 1.00 94.62 240 ALA A C 1
ATOM 1772 O O . ALA A 1 240 ? 1.848 -5.537 -7.545 1.00 94.62 240 ALA A O 1
ATOM 1773 N N . ALA A 1 241 ? -0.340 -5.944 -7.792 1.00 96.69 241 ALA A N 1
ATOM 1774 C CA . ALA A 1 241 ? -0.205 -6.503 -9.134 1.00 96.69 241 ALA A CA 1
ATOM 1775 C C . ALA A 1 241 ? 0.398 -5.492 -10.129 1.00 96.69 241 ALA A C 1
ATOM 1777 O O . ALA A 1 241 ? 1.226 -5.864 -10.966 1.00 96.69 241 ALA A O 1
ATOM 1778 N N . LEU A 1 242 ? 0.036 -4.208 -10.035 1.00 98.12 242 LEU A N 1
ATOM 1779 C CA . LEU A 1 242 ? 0.660 -3.127 -10.800 1.00 98.12 242 LEU A CA 1
ATOM 1780 C C . LEU A 1 242 ? 2.161 -3.024 -10.515 1.00 98.12 242 LEU A C 1
ATOM 1782 O O . LEU A 1 242 ? 2.951 -2.929 -11.461 1.00 98.12 242 LEU A O 1
ATOM 1786 N N . ALA A 1 243 ? 2.568 -3.075 -9.250 1.00 96.69 243 ALA A N 1
ATOM 1787 C CA . ALA A 1 243 ? 3.977 -3.023 -8.880 1.00 96.69 243 ALA A CA 1
ATOM 1788 C C . ALA A 1 243 ? 4.762 -4.213 -9.458 1.00 96.69 243 ALA A C 1
ATOM 1790 O O . ALA A 1 243 ? 5.799 -4.016 -10.096 1.00 96.69 243 ALA A O 1
ATOM 1791 N N . TRP A 1 244 ? 4.224 -5.432 -9.356 1.00 97.38 244 TRP A N 1
ATOM 1792 C CA . TRP A 1 244 ? 4.855 -6.631 -9.920 1.00 97.38 244 TRP A CA 1
ATOM 1793 C C . TRP A 1 244 ? 4.968 -6.578 -11.451 1.00 97.38 244 TRP A C 1
ATOM 1795 O O . TRP A 1 244 ? 6.021 -6.903 -12.004 1.00 97.38 244 TRP A O 1
ATOM 1805 N N . ARG A 1 245 ? 3.932 -6.100 -12.158 1.00 97.81 245 ARG A N 1
ATOM 1806 C CA . ARG A 1 245 ? 3.987 -5.878 -13.619 1.00 97.81 245 ARG A CA 1
ATOM 1807 C C . ARG A 1 245 ? 5.030 -4.830 -14.002 1.00 97.81 245 ARG A C 1
ATOM 1809 O O . ARG A 1 245 ? 5.733 -4.995 -14.998 1.00 97.81 245 ARG A O 1
ATOM 1816 N N . THR A 1 246 ? 5.136 -3.764 -13.215 1.00 97.62 246 THR A N 1
ATOM 1817 C CA . THR A 1 246 ? 6.134 -2.707 -13.417 1.00 97.62 246 THR A CA 1
ATOM 1818 C C . THR A 1 246 ? 7.549 -3.258 -13.256 1.00 97.62 246 THR A C 1
ATOM 1820 O O . THR A 1 246 ? 8.422 -2.971 -14.075 1.00 97.62 246 THR A O 1
ATOM 1823 N N . LEU A 1 247 ? 7.763 -4.119 -12.260 1.00 96.62 247 LEU A N 1
ATOM 1824 C CA . LEU A 1 247 ? 9.045 -4.770 -12.022 1.00 96.62 247 LEU A CA 1
ATOM 1825 C C . LEU A 1 247 ? 9.424 -5.744 -13.144 1.00 96.62 247 LEU A C 1
ATOM 1827 O O . LEU A 1 247 ? 10.547 -5.695 -13.642 1.00 96.62 247 LEU A O 1
ATOM 1831 N N . ALA A 1 248 ? 8.475 -6.566 -13.602 1.00 96.81 248 ALA A N 1
ATOM 1832 C CA . ALA A 1 248 ? 8.670 -7.458 -14.744 1.00 96.81 248 ALA A CA 1
ATOM 1833 C C . ALA A 1 248 ? 9.057 -6.681 -16.013 1.00 96.81 248 ALA A C 1
ATOM 1835 O O . ALA A 1 248 ? 9.994 -7.054 -16.717 1.00 96.81 248 ALA A O 1
ATOM 1836 N N . TRP A 1 249 ? 8.385 -5.557 -16.279 1.00 97.25 249 TRP A N 1
ATOM 1837 C CA . TRP A 1 249 ? 8.742 -4.671 -17.386 1.00 97.25 249 TRP A CA 1
ATOM 1838 C C . TRP A 1 249 ? 10.153 -4.080 -17.231 1.00 97.25 249 TRP A C 1
ATOM 1840 O O . TRP A 1 249 ? 10.927 -4.080 -18.192 1.00 97.25 249 TRP A O 1
ATOM 1850 N N . ALA A 1 250 ? 10.515 -3.610 -16.035 1.00 96.12 250 ALA A N 1
ATOM 1851 C CA . ALA A 1 250 ? 11.838 -3.046 -15.775 1.00 96.12 250 ALA A CA 1
ATOM 1852 C C . ALA A 1 250 ? 12.957 -4.084 -15.985 1.00 96.12 250 ALA A C 1
ATOM 1854 O O . ALA A 1 250 ? 13.980 -3.778 -16.605 1.00 96.12 250 ALA A O 1
ATOM 1855 N N . ILE A 1 251 ? 12.734 -5.323 -15.532 1.00 95.19 251 ILE A N 1
ATOM 1856 C CA . ILE A 1 251 ? 13.637 -6.460 -15.749 1.00 95.19 251 ILE A CA 1
ATOM 1857 C C . ILE A 1 251 ? 13.727 -6.795 -17.240 1.00 95.19 251 ILE A C 1
ATOM 1859 O O . ILE A 1 251 ? 14.831 -6.921 -17.758 1.00 95.19 251 ILE A O 1
ATOM 1863 N N . ALA A 1 252 ? 12.611 -6.855 -17.969 1.00 95.44 252 ALA A N 1
ATOM 1864 C CA . ALA A 1 252 ? 12.637 -7.104 -19.412 1.00 95.44 252 ALA A CA 1
ATOM 1865 C C . ALA A 1 252 ? 13.410 -6.018 -20.185 1.00 95.44 252 ALA A C 1
ATOM 1867 O O . ALA A 1 252 ? 14.053 -6.307 -21.193 1.00 95.44 252 ALA A O 1
ATOM 1868 N N . LYS A 1 253 ? 13.367 -4.764 -19.713 1.00 95.00 253 LYS A N 1
ATOM 1869 C CA . LYS A 1 253 ? 14.031 -3.628 -20.362 1.00 95.00 253 LYS A CA 1
ATOM 1870 C C . LYS A 1 253 ? 15.536 -3.566 -20.080 1.00 95.00 253 LYS A C 1
ATOM 1872 O O . LYS A 1 253 ? 16.295 -3.300 -21.008 1.00 95.00 253 LYS A O 1
ATOM 1877 N N . HIS A 1 254 ? 15.976 -3.764 -18.833 1.00 92.69 254 HIS A N 1
ATOM 1878 C CA . HIS A 1 254 ? 17.382 -3.571 -18.422 1.00 92.69 254 HIS A CA 1
ATOM 1879 C C . HIS A 1 254 ? 18.092 -4.838 -17.915 1.00 92.69 254 HIS A C 1
ATOM 1881 O O . HIS A 1 254 ? 19.304 -4.804 -17.723 1.00 92.69 254 HIS A O 1
ATOM 1887 N N . GLY A 1 255 ? 17.394 -5.956 -17.728 1.00 92.44 255 GLY A N 1
ATOM 1888 C CA . GLY A 1 255 ? 17.973 -7.261 -17.409 1.00 92.44 255 GLY A CA 1
ATOM 188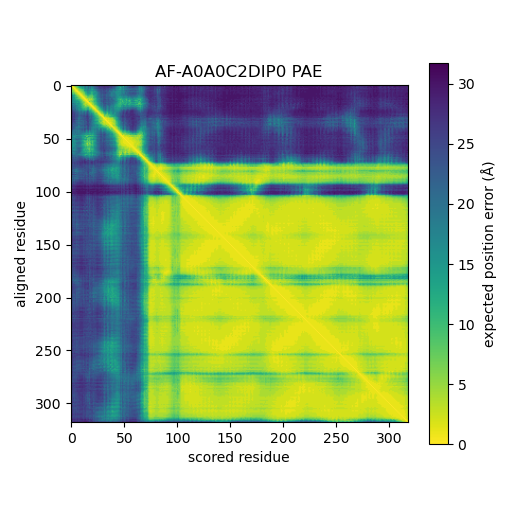9 C C . GLY A 1 255 ? 18.621 -7.354 -16.023 1.00 92.44 255 GLY A C 1
ATOM 1890 O O . GLY A 1 255 ? 18.076 -6.898 -15.014 1.00 92.44 255 GLY A O 1
ATOM 1891 N N . ALA A 1 256 ? 19.805 -7.975 -15.978 1.00 90.56 256 ALA A N 1
ATOM 1892 C CA . ALA A 1 256 ? 20.488 -8.380 -14.746 1.00 90.56 256 ALA A CA 1
ATOM 1893 C C . ALA A 1 256 ? 20.741 -7.257 -13.712 1.00 90.56 256 ALA A C 1
ATOM 1895 O O . ALA A 1 256 ? 20.550 -7.530 -12.527 1.00 90.56 256 ALA A O 1
ATOM 1896 N N . PRO A 1 257 ? 21.114 -6.013 -14.082 1.00 90.12 257 PRO A N 1
ATOM 1897 C CA . PRO A 1 257 ? 21.287 -4.926 -13.114 1.00 90.12 257 PRO A CA 1
ATOM 1898 C C . PRO A 1 257 ? 20.042 -4.641 -12.266 1.00 90.12 257 PRO A C 1
ATOM 1900 O O . PRO A 1 257 ? 20.160 -4.444 -11.059 1.00 90.12 257 PRO A O 1
ATOM 1903 N N . VAL A 1 258 ? 18.848 -4.664 -12.872 1.00 91.56 258 VAL A N 1
ATOM 1904 C CA . VAL A 1 258 ? 17.586 -4.472 -12.138 1.00 91.56 258 VAL A CA 1
ATOM 1905 C C . VAL A 1 258 ? 17.351 -5.645 -11.192 1.00 91.56 258 VAL A C 1
ATOM 1907 O O . VAL A 1 258 ? 17.052 -5.442 -10.018 1.00 91.56 258 VAL A O 1
ATOM 1910 N N . LEU A 1 259 ? 17.547 -6.872 -11.678 1.00 89.88 259 LEU A N 1
ATOM 1911 C CA . LEU A 1 259 ? 17.337 -8.077 -10.881 1.00 89.88 259 LEU A CA 1
ATOM 1912 C C . LEU A 1 259 ? 18.263 -8.138 -9.657 1.00 89.88 259 LEU A C 1
ATOM 1914 O O . LEU A 1 259 ? 17.814 -8.479 -8.565 1.00 89.88 259 LEU A O 1
ATOM 1918 N N . LEU A 1 260 ? 19.543 -7.794 -9.822 1.00 87.50 260 LEU A N 1
ATOM 1919 C CA . LEU A 1 260 ? 20.519 -7.762 -8.730 1.00 87.50 260 LEU A CA 1
ATOM 1920 C C . LEU A 1 260 ? 20.151 -6.717 -7.672 1.00 87.50 260 LEU A C 1
ATOM 1922 O O . LEU A 1 260 ? 20.159 -7.034 -6.484 1.00 87.50 260 LEU A O 1
ATOM 1926 N N . ALA A 1 261 ? 19.769 -5.511 -8.099 1.00 83.88 261 ALA A N 1
ATOM 1927 C CA . ALA A 1 261 ? 19.357 -4.448 -7.189 1.00 83.88 261 ALA A CA 1
ATOM 1928 C C . ALA A 1 261 ? 18.122 -4.841 -6.360 1.00 83.88 261 ALA A C 1
ATOM 1930 O O . ALA A 1 261 ? 18.096 -4.660 -5.144 1.00 83.88 261 ALA A O 1
ATOM 1931 N N . VAL A 1 262 ? 17.119 -5.442 -7.004 1.00 84.81 262 VAL A N 1
ATOM 1932 C CA . VAL A 1 262 ? 15.896 -5.918 -6.341 1.00 84.81 262 VAL A CA 1
ATOM 1933 C C . VAL A 1 262 ? 16.200 -7.048 -5.362 1.00 84.81 262 VAL A C 1
ATOM 1935 O O . VAL A 1 262 ? 15.692 -7.033 -4.244 1.00 84.81 262 VAL A O 1
ATOM 1938 N N . ARG A 1 263 ? 17.057 -8.006 -5.743 1.00 85.75 263 ARG A N 1
ATOM 1939 C CA . ARG A 1 263 ? 17.485 -9.097 -4.852 1.00 85.75 263 ARG A CA 1
ATOM 1940 C C . ARG A 1 263 ? 18.139 -8.556 -3.588 1.00 85.75 263 ARG A C 1
ATOM 1942 O O . ARG A 1 263 ? 17.756 -8.952 -2.491 1.00 85.75 263 ARG A O 1
ATOM 1949 N N . GLU A 1 264 ? 19.081 -7.628 -3.730 1.00 79.94 264 GLU A N 1
ATOM 1950 C CA . GLU A 1 264 ? 19.777 -7.065 -2.574 1.00 79.94 264 GLU A CA 1
ATOM 1951 C C . GLU A 1 264 ? 18.830 -6.307 -1.632 1.00 79.94 264 GLU A C 1
ATOM 1953 O O . GLU A 1 264 ? 18.956 -6.418 -0.412 1.00 79.94 264 GLU A O 1
ATOM 1958 N N . VAL A 1 265 ? 17.845 -5.588 -2.173 1.00 79.19 265 VAL A N 1
ATOM 1959 C CA . VAL A 1 265 ? 16.821 -4.915 -1.362 1.00 79.19 265 VAL A CA 1
ATOM 1960 C C . VAL A 1 265 ? 15.860 -5.923 -0.722 1.00 79.19 265 VAL A C 1
ATOM 1962 O O . VAL A 1 265 ? 15.476 -5.752 0.433 1.00 79.19 265 VAL A O 1
ATOM 1965 N N . SER A 1 266 ? 15.506 -7.009 -1.413 1.00 82.31 266 SER A N 1
ATOM 1966 C CA . SER A 1 266 ? 14.608 -8.039 -0.871 1.00 82.31 266 SER A CA 1
ATOM 1967 C C . SER A 1 266 ? 15.159 -8.721 0.378 1.00 82.31 266 SER A C 1
ATOM 1969 O O . SER A 1 266 ? 14.433 -8.864 1.361 1.00 82.31 266 SER A O 1
ATOM 1971 N N . GLU A 1 267 ? 16.456 -9.035 0.399 1.00 80.62 267 GLU A N 1
ATOM 1972 C CA . GLU A 1 267 ? 17.102 -9.626 1.573 1.00 80.62 267 GLU A CA 1
ATOM 1973 C C . GLU A 1 267 ? 17.140 -8.660 2.765 1.00 80.62 267 GLU A C 1
ATOM 1975 O O . GLU A 1 267 ? 17.068 -9.093 3.913 1.00 80.62 267 GLU A O 1
ATOM 1980 N N . GLN A 1 268 ? 17.182 -7.348 2.512 1.00 76.12 268 GLN A N 1
ATOM 1981 C CA . GLN A 1 268 ? 17.144 -6.328 3.566 1.00 76.12 268 GLN A CA 1
ATOM 1982 C C . GLN A 1 268 ? 15.742 -6.131 4.154 1.00 76.12 268 GLN A C 1
ATOM 1984 O O . GLN A 1 268 ? 15.614 -5.837 5.341 1.00 76.12 268 GLN A O 1
ATOM 1989 N N . LEU A 1 269 ? 14.688 -6.275 3.347 1.00 79.00 269 LEU A N 1
ATOM 1990 C CA . LEU A 1 269 ? 13.310 -6.065 3.803 1.00 79.00 269 LEU A CA 1
ATOM 1991 C C . LEU A 1 269 ? 12.677 -7.308 4.439 1.00 79.00 269 LEU A C 1
ATOM 1993 O O . LEU A 1 269 ? 11.658 -7.171 5.134 1.00 79.00 269 LEU A O 1
ATOM 1997 N N . ARG A 1 270 ? 13.249 -8.497 4.197 1.00 80.88 270 ARG A N 1
ATOM 1998 C CA . ARG A 1 270 ? 12.765 -9.778 4.721 1.00 80.88 270 ARG A CA 1
ATOM 1999 C C . ARG A 1 270 ? 12.586 -9.688 6.249 1.00 80.88 270 ARG A C 1
ATOM 2001 O O . ARG A 1 270 ? 13.512 -9.291 6.957 1.00 80.88 270 ARG A O 1
ATOM 2008 N N . PRO A 1 271 ? 11.407 -10.034 6.797 1.00 76.88 271 PRO A N 1
ATOM 2009 C CA . PRO A 1 271 ? 11.166 -9.956 8.233 1.00 76.88 271 PRO A CA 1
ATOM 2010 C C . PRO A 1 271 ? 12.024 -10.990 8.976 1.00 76.88 271 PRO A C 1
ATOM 2012 O O . PRO A 1 271 ? 11.918 -12.192 8.730 1.00 76.88 271 PRO A O 1
ATOM 2015 N N . THR A 1 272 ? 12.873 -10.519 9.892 1.00 73.75 272 THR A N 1
ATOM 2016 C CA . THR A 1 272 ? 13.792 -11.348 10.703 1.00 73.75 272 THR A CA 1
ATOM 2017 C C . THR A 1 272 ? 13.612 -11.155 12.213 1.00 73.75 272 THR A C 1
ATOM 2019 O O . THR A 1 272 ? 14.252 -11.849 13.003 1.00 73.75 272 THR A O 1
ATOM 2022 N N . GLY A 1 273 ? 12.741 -10.226 12.621 1.00 69.69 273 GLY A N 1
ATOM 2023 C CA . GLY A 1 273 ? 12.493 -9.883 14.018 1.00 69.69 273 GLY A CA 1
ATOM 2024 C C . GLY A 1 273 ? 11.643 -10.915 14.769 1.00 69.69 273 GLY A C 1
ATOM 2025 O O . GLY A 1 273 ? 10.947 -11.729 14.157 1.00 69.69 273 GLY A O 1
ATOM 2026 N N . PRO A 1 274 ? 11.687 -10.902 16.113 1.00 77.25 274 PRO A N 1
ATOM 2027 C CA . PRO A 1 274 ? 10.804 -11.730 16.917 1.00 77.25 274 PRO A CA 1
ATOM 2028 C C . PRO A 1 274 ? 9.352 -11.261 16.776 1.00 77.25 274 PRO A C 1
ATOM 2030 O O . PRO A 1 274 ? 9.066 -10.067 16.744 1.00 77.25 274 PRO A O 1
ATOM 2033 N N . ILE A 1 275 ? 8.422 -12.213 16.766 1.00 80.50 275 ILE A N 1
ATOM 2034 C CA . ILE A 1 275 ? 6.989 -11.913 16.810 1.00 80.50 275 ILE A CA 1
ATOM 2035 C C . ILE A 1 275 ? 6.635 -11.417 18.227 1.00 80.50 275 ILE A C 1
ATOM 2037 O O . ILE A 1 275 ? 6.892 -12.152 19.188 1.00 80.50 275 ILE A O 1
ATOM 2041 N N . PRO A 1 276 ? 6.019 -10.227 18.380 1.00 81.75 276 PRO A N 1
ATOM 2042 C CA . PRO A 1 276 ? 5.601 -9.713 19.682 1.00 81.75 276 PRO A CA 1
ATOM 2043 C C . PRO A 1 276 ? 4.579 -10.609 20.394 1.00 81.75 276 PRO A C 1
ATOM 2045 O O . PRO A 1 276 ? 3.900 -11.445 19.786 1.00 81.75 276 PRO A O 1
ATOM 2048 N N . THR A 1 277 ? 4.418 -10.404 21.700 1.00 86.00 277 THR A N 1
ATOM 2049 C CA . THR A 1 277 ? 3.285 -10.966 22.444 1.00 86.00 277 THR A CA 1
ATOM 2050 C C . THR A 1 277 ? 1.978 -10.284 22.033 1.00 86.00 277 THR A C 1
ATOM 2052 O O . THR A 1 277 ? 1.976 -9.184 21.485 1.00 86.00 277 THR A O 1
ATOM 2055 N N . ALA A 1 278 ? 0.853 -10.971 22.250 1.00 85.75 278 ALA A N 1
ATOM 2056 C CA . ALA A 1 278 ? -0.459 -10.448 21.879 1.00 85.75 278 ALA A CA 1
ATOM 2057 C C . ALA A 1 278 ? -0.831 -9.221 22.725 1.00 85.75 278 ALA A C 1
ATOM 2059 O O . ALA A 1 278 ? -0.606 -9.223 23.939 1.00 85.75 278 ALA A O 1
ATOM 2060 N N . ASP A 1 279 ? -1.450 -8.220 22.097 1.00 86.19 279 ASP A N 1
ATOM 2061 C CA . ASP A 1 279 ? -2.042 -7.091 22.821 1.00 86.19 279 ASP A CA 1
ATOM 2062 C C . ASP A 1 279 ? -3.169 -7.590 23.750 1.00 86.19 279 ASP A C 1
ATOM 2064 O O . ASP A 1 279 ? -3.981 -8.421 23.327 1.00 86.19 279 ASP A O 1
ATOM 2068 N N . PRO A 1 280 ? -3.285 -7.086 24.993 1.00 87.62 280 PRO A N 1
ATOM 2069 C CA . PRO A 1 280 ? -4.388 -7.442 25.891 1.00 87.62 280 PRO A CA 1
ATOM 2070 C C . PRO A 1 280 ? -5.784 -7.205 25.292 1.00 87.62 280 PRO A C 1
ATOM 2072 O O . PRO A 1 280 ? -6.740 -7.878 25.669 1.00 87.62 280 PRO A O 1
ATOM 2075 N N . HIS A 1 281 ? -5.900 -6.274 24.342 1.00 85.69 281 HIS A N 1
ATOM 2076 C CA . HIS A 1 281 ? -7.126 -5.934 23.626 1.00 85.69 281 HIS A CA 1
ATOM 2077 C C . HIS A 1 281 ? -7.181 -6.520 22.207 1.00 85.69 281 HIS A C 1
ATOM 2079 O O . HIS A 1 281 ? -8.003 -6.072 21.413 1.00 85.69 281 HIS A O 1
ATOM 2085 N N . ALA A 1 282 ? -6.346 -7.508 21.862 1.00 87.56 282 ALA A N 1
ATOM 2086 C CA . ALA A 1 282 ? -6.263 -8.051 20.501 1.00 87.56 282 ALA A CA 1
ATOM 2087 C C . ALA A 1 282 ? -7.620 -8.504 19.936 1.00 87.56 282 ALA A C 1
ATOM 2089 O O . ALA A 1 282 ? -7.920 -8.225 18.779 1.00 87.56 282 ALA A O 1
ATOM 2090 N N . GLN A 1 283 ? -8.464 -9.148 20.750 1.00 91.00 283 GLN A N 1
ATOM 2091 C CA . GLN A 1 283 ? -9.802 -9.552 20.312 1.00 91.00 283 GLN A CA 1
ATOM 2092 C C . GLN A 1 283 ? -10.693 -8.341 20.004 1.00 91.00 283 GLN A C 1
ATOM 2094 O O . GLN A 1 283 ? -11.260 -8.269 18.921 1.00 91.00 283 GLN A O 1
ATOM 2099 N N . ALA A 1 284 ? -10.767 -7.369 20.916 1.00 90.00 284 ALA A N 1
ATOM 2100 C CA . ALA A 1 284 ? -11.590 -6.179 20.721 1.00 90.00 284 ALA A CA 1
ATOM 2101 C C . ALA A 1 284 ? -11.090 -5.327 19.537 1.00 90.00 284 ALA A C 1
ATOM 2103 O O . ALA A 1 284 ? -11.879 -4.769 18.784 1.00 90.00 284 ALA A O 1
ATOM 2104 N N . LEU A 1 285 ? -9.774 -5.258 19.317 1.00 88.06 285 LEU A N 1
ATOM 2105 C CA . LEU A 1 285 ? -9.198 -4.634 18.124 1.00 88.06 285 LEU A CA 1
ATOM 2106 C C . LEU A 1 285 ? -9.651 -5.356 16.848 1.00 88.06 285 LEU A C 1
ATOM 2108 O O . LEU A 1 285 ? -10.110 -4.697 15.915 1.00 88.06 285 LEU A O 1
ATOM 2112 N N . ALA A 1 286 ? -9.576 -6.690 16.826 1.00 89.81 286 ALA A N 1
ATOM 2113 C CA . ALA A 1 286 ? -9.987 -7.495 15.680 1.00 89.81 286 ALA A CA 1
ATOM 2114 C C . ALA A 1 286 ? -11.476 -7.323 15.357 1.00 89.81 286 ALA A C 1
ATOM 2116 O O . ALA A 1 286 ? -11.811 -7.095 14.197 1.00 89.81 286 ALA A O 1
ATOM 2117 N N . GLU A 1 287 ? -12.346 -7.324 16.372 1.00 91.62 287 GLU A N 1
ATOM 2118 C CA . GLU A 1 287 ? -13.793 -7.107 16.227 1.00 91.62 287 GLU A CA 1
ATOM 2119 C C . GLU A 1 287 ? -14.117 -5.764 15.543 1.00 91.62 287 GLU A C 1
ATOM 2121 O O . GLU A 1 287 ? -15.105 -5.676 14.809 1.00 91.62 287 GLU A O 1
ATOM 2126 N N . HIS A 1 288 ? -13.238 -4.766 15.684 1.00 90.19 288 HIS A N 1
ATOM 2127 C CA . HIS A 1 288 ? -13.305 -3.450 15.036 1.00 90.19 288 HIS A CA 1
ATOM 2128 C C . HIS A 1 288 ? -12.380 -3.300 13.813 1.00 90.19 288 HIS A C 1
ATOM 2130 O O . HIS A 1 288 ? -12.077 -2.181 13.391 1.00 90.19 288 HIS A O 1
ATOM 2136 N N . GLY A 1 289 ? -11.927 -4.412 13.230 1.00 89.44 289 GLY A N 1
ATOM 2137 C CA . GLY A 1 289 ? -11.164 -4.416 11.984 1.00 89.44 289 GLY A CA 1
ATOM 2138 C C . GLY A 1 289 ? -9.721 -3.938 12.137 1.00 89.44 289 GLY A C 1
ATOM 2139 O O . GLY A 1 289 ? -9.147 -3.405 11.193 1.00 89.44 289 GLY A O 1
ATOM 2140 N N . ARG A 1 290 ? -9.116 -4.099 13.318 1.00 88.88 290 ARG A N 1
ATOM 2141 C CA . ARG A 1 290 ? -7.702 -3.789 13.562 1.00 88.88 290 ARG A CA 1
ATOM 2142 C C . ARG A 1 290 ? -6.912 -5.047 13.885 1.00 88.88 290 ARG A C 1
ATOM 2144 O O . ARG A 1 290 ? -7.346 -5.901 14.649 1.00 88.88 290 ARG A O 1
ATOM 2151 N N . LEU A 1 291 ? -5.703 -5.120 13.345 1.00 84.12 291 LEU A N 1
ATOM 2152 C CA . LEU A 1 291 ? -4.724 -6.127 13.735 1.00 84.12 291 LEU A CA 1
ATOM 2153 C C . LEU A 1 291 ? -3.874 -5.582 14.879 1.00 84.12 291 LEU A C 1
ATOM 2155 O O . LEU A 1 291 ? -3.422 -4.438 14.827 1.00 84.12 291 LEU A O 1
ATOM 2159 N N . ASP A 1 292 ? -3.652 -6.400 15.903 1.00 84.12 292 ASP A N 1
ATOM 2160 C CA . ASP A 1 292 ? -2.684 -6.086 16.946 1.00 84.12 292 ASP A CA 1
ATOM 2161 C C . ASP A 1 292 ? -1.239 -6.296 16.436 1.00 84.12 292 ASP A C 1
ATOM 2163 O O . ASP A 1 292 ? -1.040 -6.969 15.417 1.00 84.12 292 ASP A O 1
ATOM 2167 N N . PRO A 1 293 ? -0.210 -5.767 17.126 1.00 82.69 293 PRO A N 1
ATOM 2168 C CA . PRO A 1 293 ? 1.179 -5.854 16.664 1.00 82.69 293 PRO A CA 1
ATOM 2169 C C . PRO A 1 293 ? 1.659 -7.286 16.399 1.00 82.69 293 PRO A C 1
ATOM 2171 O O . PRO A 1 293 ? 2.394 -7.538 15.443 1.00 82.69 293 PRO A O 1
ATOM 2174 N N . ARG A 1 294 ? 1.201 -8.259 17.200 1.00 86.50 294 ARG A N 1
ATOM 2175 C CA . ARG A 1 294 ? 1.513 -9.673 16.969 1.00 86.50 294 ARG A CA 1
ATOM 2176 C C . ARG A 1 294 ? 0.913 -10.173 15.660 1.00 86.50 294 ARG A C 1
ATOM 2178 O O . ARG A 1 294 ? 1.623 -10.813 14.883 1.00 86.50 294 ARG A O 1
ATOM 2185 N N . ALA A 1 295 ? -0.371 -9.909 15.413 1.00 83.94 295 ALA A N 1
ATOM 2186 C CA . ALA A 1 295 ? -1.028 -10.308 14.173 1.00 83.94 295 ALA A CA 1
ATOM 2187 C C . ALA A 1 295 ? -0.398 -9.629 12.945 1.00 83.94 295 ALA A C 1
ATOM 2189 O O . ALA A 1 295 ? -0.237 -10.287 11.919 1.00 83.94 295 ALA A O 1
ATOM 2190 N N . GLN A 1 296 ? 0.014 -8.362 13.055 1.00 82.12 296 GLN A N 1
ATOM 2191 C CA . GLN A 1 296 ? 0.715 -7.631 11.989 1.00 82.12 296 GLN A CA 1
ATOM 2192 C C . GLN A 1 296 ? 2.072 -8.266 11.657 1.00 82.12 296 GLN A C 1
ATOM 2194 O O . GLN A 1 296 ? 2.347 -8.546 10.490 1.00 82.12 296 GLN A O 1
ATOM 2199 N N . ALA A 1 297 ? 2.886 -8.584 12.669 1.00 81.88 297 ALA A N 1
ATOM 2200 C CA . ALA A 1 297 ? 4.165 -9.263 12.465 1.00 81.88 297 ALA A CA 1
ATOM 2201 C C . ALA A 1 297 ? 3.972 -10.651 11.828 1.00 81.88 297 ALA A C 1
ATOM 2203 O O . ALA A 1 297 ? 4.600 -10.976 10.819 1.00 81.88 297 ALA A O 1
ATOM 2204 N N . GLN A 1 298 ? 3.051 -11.462 12.364 1.00 85.75 298 GLN A N 1
ATOM 2205 C CA . GLN A 1 298 ? 2.733 -12.789 11.820 1.00 85.75 298 GLN A CA 1
ATOM 2206 C C . GLN A 1 298 ? 2.276 -12.727 10.363 1.00 85.75 298 GLN A C 1
ATOM 2208 O O . GLN A 1 298 ? 2.715 -13.536 9.545 1.00 85.75 298 GLN A O 1
ATOM 2213 N N . LEU A 1 299 ? 1.407 -11.768 10.046 1.00 87.81 299 LEU A N 1
ATOM 2214 C CA . LEU A 1 299 ? 0.947 -11.519 8.692 1.00 87.81 299 LEU A CA 1
ATOM 2215 C C . LEU A 1 299 ? 2.120 -11.167 7.781 1.00 87.81 299 LEU A C 1
ATOM 2217 O O . LEU A 1 299 ? 2.266 -11.804 6.748 1.00 87.81 299 LEU A O 1
ATOM 2221 N N . ARG A 1 300 ? 2.984 -10.223 8.174 1.00 84.38 300 ARG A N 1
ATOM 2222 C CA . ARG A 1 300 ? 4.150 -9.826 7.374 1.00 84.38 300 ARG A CA 1
ATOM 2223 C C . ARG A 1 300 ? 5.036 -11.031 7.059 1.00 84.38 300 ARG A C 1
ATOM 2225 O O . ARG A 1 300 ? 5.339 -11.269 5.895 1.00 84.38 300 ARG A O 1
ATOM 2232 N N . HIS A 1 301 ? 5.390 -11.835 8.063 1.00 87.19 301 HIS A N 1
ATOM 2233 C CA . HIS A 1 301 ? 6.154 -13.071 7.854 1.00 87.19 301 HIS A CA 1
ATOM 2234 C C . HIS A 1 301 ? 5.453 -14.039 6.888 1.00 87.19 301 HIS A C 1
ATOM 2236 O O . HIS A 1 301 ? 6.091 -14.569 5.978 1.00 87.19 301 HIS A O 1
ATOM 2242 N N . ALA A 1 302 ? 4.146 -14.256 7.058 1.00 88.50 302 ALA A N 1
ATOM 2243 C CA . ALA A 1 302 ? 3.377 -15.148 6.197 1.00 88.50 302 ALA A CA 1
ATOM 2244 C C . ALA A 1 302 ? 3.291 -14.628 4.753 1.00 88.50 302 ALA A C 1
ATOM 2246 O O . ALA A 1 302 ? 3.512 -15.397 3.822 1.00 88.50 302 ALA A O 1
ATOM 2247 N N . THR A 1 303 ? 3.023 -13.337 4.552 1.00 87.31 303 THR A N 1
ATOM 2248 C CA . THR A 1 303 ? 2.946 -12.694 3.232 1.00 87.31 303 THR A CA 1
ATOM 2249 C C . THR A 1 303 ? 4.274 -12.785 2.488 1.00 87.31 303 THR A C 1
ATOM 2251 O O . THR A 1 303 ? 4.289 -13.086 1.294 1.00 87.31 303 THR A O 1
ATOM 2254 N N . TRP A 1 304 ? 5.395 -12.609 3.193 1.00 91.56 304 TRP A N 1
ATOM 2255 C CA . TRP A 1 304 ? 6.719 -12.819 2.611 1.00 91.56 304 TRP A CA 1
ATOM 2256 C C . TRP A 1 304 ? 6.899 -14.252 2.112 1.00 91.56 304 TRP A C 1
ATOM 2258 O O . TRP A 1 304 ? 7.178 -14.455 0.935 1.00 91.56 304 TRP A O 1
ATOM 2268 N N . ALA A 1 305 ? 6.646 -15.235 2.975 1.00 92.38 305 ALA A N 1
ATOM 2269 C CA . ALA A 1 305 ? 6.851 -16.642 2.644 1.00 92.38 305 ALA A CA 1
ATOM 2270 C C . ALA A 1 305 ? 5.885 -17.178 1.570 1.00 92.38 305 ALA A C 1
ATOM 2272 O O . ALA A 1 305 ? 6.232 -18.101 0.838 1.00 92.38 305 ALA A O 1
ATOM 2273 N N . THR A 1 306 ? 4.661 -16.648 1.500 1.00 93.25 306 THR A N 1
ATOM 2274 C CA . THR A 1 306 ? 3.586 -17.216 0.665 1.00 93.25 306 THR A CA 1
ATOM 2275 C C . THR A 1 306 ? 3.321 -16.454 -0.626 1.00 93.25 306 THR A C 1
ATOM 2277 O O . THR A 1 306 ? 2.753 -17.042 -1.543 1.00 93.25 306 THR A O 1
ATOM 2280 N N . ILE A 1 307 ? 3.724 -15.182 -0.719 1.00 92.94 307 ILE A N 1
ATOM 2281 C CA . ILE A 1 307 ? 3.464 -14.338 -1.893 1.00 92.94 307 ILE A CA 1
ATOM 2282 C C . ILE A 1 307 ? 4.758 -13.712 -2.413 1.00 92.94 307 ILE A C 1
ATOM 2284 O O . ILE A 1 307 ? 5.130 -13.959 -3.555 1.00 92.94 307 ILE A O 1
ATOM 2288 N N . ILE A 1 308 ? 5.472 -12.937 -1.589 1.00 91.94 308 ILE A N 1
ATOM 2289 C CA . ILE A 1 308 ? 6.601 -12.116 -2.067 1.00 91.94 308 ILE A CA 1
ATOM 2290 C C . ILE A 1 308 ? 7.783 -12.987 -2.516 1.00 91.94 308 ILE A C 1
ATOM 2292 O O . ILE A 1 308 ? 8.300 -12.777 -3.611 1.00 91.94 308 ILE A O 1
ATOM 2296 N N . ASP A 1 309 ? 8.193 -13.978 -1.716 1.00 94.00 309 ASP A N 1
ATOM 2297 C CA . ASP A 1 309 ? 9.294 -14.888 -2.067 1.00 94.00 309 ASP A CA 1
ATOM 2298 C C . ASP A 1 309 ? 8.989 -15.709 -3.340 1.00 94.00 309 ASP A C 1
ATOM 2300 O O . ASP A 1 309 ? 9.833 -15.731 -4.240 1.00 94.00 309 ASP A O 1
ATOM 2304 N N . PRO A 1 310 ? 7.801 -16.336 -3.491 1.00 96.00 310 PRO A N 1
ATOM 2305 C CA . PRO A 1 310 ? 7.421 -16.984 -4.748 1.00 96.00 310 PRO A CA 1
ATOM 2306 C C . PRO A 1 310 ? 7.415 -16.040 -5.956 1.00 96.00 310 PRO A C 1
ATOM 2308 O O . PRO A 1 310 ? 7.969 -16.384 -6.996 1.00 96.00 310 PRO A O 1
ATOM 2311 N N . MET A 1 311 ? 6.850 -14.836 -5.824 1.00 94.88 311 MET A N 1
ATOM 2312 C CA . MET A 1 311 ? 6.820 -13.849 -6.913 1.00 94.88 311 MET A CA 1
ATOM 2313 C C . MET A 1 311 ? 8.231 -13.407 -7.324 1.00 94.88 311 MET A C 1
ATOM 2315 O O . MET A 1 311 ? 8.524 -13.273 -8.512 1.00 94.88 311 MET A O 1
ATOM 2319 N N . LEU A 1 312 ? 9.135 -13.232 -6.355 1.00 91.62 312 LEU A N 1
ATOM 2320 C CA . LEU A 1 312 ? 10.550 -12.972 -6.621 1.00 91.62 312 LEU A CA 1
ATOM 2321 C C . LEU A 1 312 ? 11.220 -14.135 -7.354 1.00 91.62 312 LEU A C 1
ATOM 2323 O O . LEU A 1 312 ? 12.020 -13.886 -8.251 1.00 91.62 312 LEU A O 1
ATOM 2327 N N . ALA A 1 313 ? 10.918 -15.382 -6.989 1.00 92.56 313 ALA A N 1
ATOM 2328 C CA . ALA A 1 313 ? 11.472 -16.555 -7.659 1.00 92.56 313 ALA A CA 1
ATOM 2329 C C . ALA A 1 313 ? 11.010 -16.651 -9.124 1.00 92.56 313 ALA A C 1
ATOM 2331 O O . ALA A 1 313 ? 11.832 -16.909 -10.002 1.00 92.56 313 ALA A O 1
ATOM 2332 N N . GLU A 1 314 ? 9.736 -16.366 -9.406 1.00 92.00 314 GLU A N 1
ATOM 2333 C CA . GLU A 1 314 ? 9.194 -16.329 -10.774 1.00 92.00 314 GLU A CA 1
ATOM 2334 C C . GLU A 1 314 ? 9.894 -15.270 -11.639 1.00 92.00 314 GLU A C 1
ATOM 2336 O O . GLU A 1 314 ? 10.335 -15.561 -12.751 1.00 92.00 314 GLU A O 1
ATOM 2341 N N . LEU A 1 315 ? 10.106 -14.059 -11.106 1.00 87.19 315 LEU A N 1
ATOM 2342 C CA . LEU A 1 315 ? 10.843 -12.995 -11.806 1.00 87.19 315 LEU A CA 1
ATOM 2343 C C . LEU A 1 315 ? 12.311 -13.339 -12.099 1.00 87.19 315 LEU A C 1
ATOM 2345 O O . LEU A 1 315 ? 12.945 -12.674 -12.913 1.00 87.19 315 LEU A O 1
ATOM 2349 N N . GLN A 1 316 ? 12.874 -14.327 -11.404 1.00 77.12 316 GLN A N 1
ATOM 2350 C CA . GLN A 1 316 ? 14.253 -14.780 -11.590 1.00 77.12 316 GLN A CA 1
ATOM 2351 C C . GLN A 1 316 ? 14.373 -15.958 -12.558 1.00 77.12 316 GLN A C 1
ATOM 2353 O O . GLN A 1 316 ? 15.482 -16.241 -13.014 1.00 77.12 316 GLN A O 1
ATOM 2358 N N . ALA A 1 317 ? 13.274 -16.673 -12.800 1.00 75.38 317 ALA A N 1
ATOM 2359 C CA . ALA A 1 317 ? 13.233 -17.842 -13.667 1.00 75.38 317 ALA A CA 1
ATOM 2360 C C . ALA A 1 317 ? 12.963 -17.486 -15.140 1.00 75.38 317 ALA A C 1
ATOM 2362 O O . ALA A 1 317 ? 13.336 -18.267 -16.019 1.00 75.38 317 ALA A O 1
ATOM 2363 N N . GLY A 1 318 ? 12.313 -16.344 -15.393 1.00 59.31 318 GLY A N 1
ATOM 2364 C CA . GLY A 1 318 ? 12.073 -15.781 -16.730 1.00 59.31 318 GLY A CA 1
ATOM 2365 C C . GLY A 1 318 ? 13.239 -14.957 -17.260 1.00 59.31 318 GLY A C 1
ATOM 2366 O O . GLY A 1 318 ? 13.439 -14.992 -18.494 1.00 59.31 318 GLY A O 1
#

Organism: NCBI:txid215803

Foldseek 3Di:
DDQDDDDPPDQDPDDPNHHPDDDDPDDDPDDPVLVVLVVLVVPDFRQPPVVQVVCCVVPVVVRDRGDDPPPPQFAQFQADSSRDGDWFDKDFPPWQPPQPPVDPDDLVVLLVQLVVLLVQLRRLLRNLQSLVLLLVLCVVQPHDPVLSVLSNVLSVVSVVLSVVSLVSSSNSTGNIDGDDHDHDHHDDDHLLVSLQSLCVRQQLRLLRLLLLLQQLLVLEQPPVQSVSSPSSSVSSVSSNVSSLVSNLVSCVVPNPSSLVSSVVSLVVVQDDDDQDDFDPCQSVCSNNSHHTSNRSSVSSNCSCVPPNVVSSVVSVVD

Nearest PDB structures (foldseek):
  4iit-assembly1_C-2  TM=4.971E-01  e=1.300E-01  Klebsiella pneumoniae subsp. pneumoniae MGH 78578
  4cmy-assembly1_V  TM=6.164E-01  e=7.388E-01  Chlorobaculum tepidum
  4cmy-assembly1_B  TM=6.108E-01  e=8.506E-01  Chlorobaculum tepidum
  2jd8-assembly1_Y  TM=4.995E-01  e=1.720E+00  Pyrococcus furiosus
  6txl-assembly1_C  TM=4.847E-01  e=1.494E+00  Thermotoga maritima MSB8

InterPro domains:
  IPR009078 Ferritin-like superfamily [SSF47240] (102-278)
  IPR012348 Ribonucleotide reductase-like [G3DSA:1.10.620.20] (176-307)

Radius of gyration: 20.44 Å; Cα contacts (8 Å, |Δi|>4): 423; chains: 1; bounding box: 58×38×55 Å

Mean predicted aligned error: 11.86 Å

Secondary structure (DSSP, 8-state):
-------TT--PPPBTTB-S--PPP---SS-HHHHHHHHHHH---EE-HHHHHHHHHTT-TT--SEE----TT-----B-TTS-B--PPEEE-SSPSS--TTS---HHHHHHHHHHHHHHHHHHHHHHHHHHHHHHHHHHTT--HHHHHHHHHHHHHHHHHHHHHHHHHHHTT--EEE-SPP--PPPSSHHHHHHHHIIIIIIIIIHHHHHHHHHHHHH---HHHHHHHHHHHHHHHHHHHHHHHHHHHHHHHH-HHHHHHHHHHHHHHS--SPPPPPPTTHHHHHHTT---HHHHHHHHHHHIIIIIHHHHHHHHH-

Sequence (318 aa):
MRSQNVPLGTHIPDIEGCPGTITSAGMADIDEDARKALLGMRAQANIDHVATRAKRAAGEADACCYTWMEQCPGGRPLLDDRGQPQLAELVELGQAGQADTRDELPTELRQRLAQAWLADALIEHASIASFLRVRAELEAVGAPDQLLAACERAAVDEQRHAARCFELAARYGRACAPASSPQLAPRDGGLIRVAIDTFIEGCVGETVAAAGAQRAARGCTDPAVAQVLAEIADDESEHAALAWRTLAWAIAKHGAPVLLAVREVSEQLRPTGPIPTADPHAQALAEHGRLDPRAQAQLRHATWATIIDPMLAELQAG

pLDDT: mean 75.45, std 23.15, range [24.84, 98.44]